Protein AF-A0A832AD45-F1 (afdb_monomer)

Mean predicted aligned error: 17.89 Å

Radius of gyration: 26.89 Å; Cα contacts (8 Å, |Δi|>4): 424; chains: 1; bounding box: 72×61×76 Å

Solvent-accessible surface area (backbone atoms only — not comparable to full-atom values): 18562 Å² total; per-residue (Å²): 132,87,88,82,52,56,34,76,50,81,45,80,50,90,51,71,78,52,42,66,59,51,53,51,51,51,60,78,65,46,64,103,70,38,47,37,41,42,40,26,47,55,77,87,36,72,54,50,51,54,43,51,52,53,49,48,71,75,37,80,79,49,55,77,46,80,42,83,50,94,57,100,59,72,40,36,38,44,42,40,34,97,53,71,56,62,81,88,88,87,80,82,83,62,63,58,60,62,52,57,54,58,61,61,60,70,76,66,82,84,58,75,66,65,52,50,50,52,51,53,46,62,71,34,23,32,91,81,63,66,28,38,14,52,65,42,52,51,55,51,57,76,72,50,94,48,54,35,57,34,41,39,35,47,56,63,47,67,58,48,25,74,73,69,32,60,71,53,43,51,52,48,50,40,52,48,49,54,53,49,60,73,69,53,71,89,38,49,62,30,36,56,57,96,56,33,35,33,38,45,29,77,55,62,56,58,61,70,57,45,50,53,47,52,53,50,51,48,61,70,46,55,86,38,68,47,78,55,90,96,43,78,45,77,45,51,62,38,31,13,20,56,58,46,94,62,73,73,62,48,71,58,43,24,49,52,16,35,53,49,13,63,73,72,70,37,64,51,29,68,27,45,80,88,51,67,54,64,60,54,51,51,46,52,50,52,48,52,51,50,51,53,49,25,62,76,67,65,64,71,71,76,43,72,48,76,42,63,38,92,88,76,73,42,76,76,49,66,49,80,46,119

Structure (mmCIF, N/CA/C/O backbone):
data_AF-A0A832AD45-F1
#
_entry.id   AF-A0A832AD45-F1
#
loop_
_atom_site.group_PDB
_atom_site.id
_atom_site.type_symbol
_atom_site.label_atom_id
_atom_site.label_alt_id
_atom_site.label_comp_id
_atom_site.label_asym_id
_atom_site.label_entity_id
_atom_site.label_seq_id
_atom_site.pdbx_PDB_ins_code
_atom_site.Cartn_x
_atom_site.Cartn_y
_atom_site.Cartn_z
_atom_site.occupancy
_atom_site.B_iso_or_equiv
_atom_site.auth_seq_id
_atom_site.auth_comp_id
_atom_site.auth_asym_id
_atom_site.auth_atom_id
_atom_site.pdbx_PDB_model_num
ATOM 1 N N . MET A 1 1 ? -46.832 0.634 -4.863 1.00 27.23 1 MET A N 1
ATOM 2 C CA . MET A 1 1 ? -47.16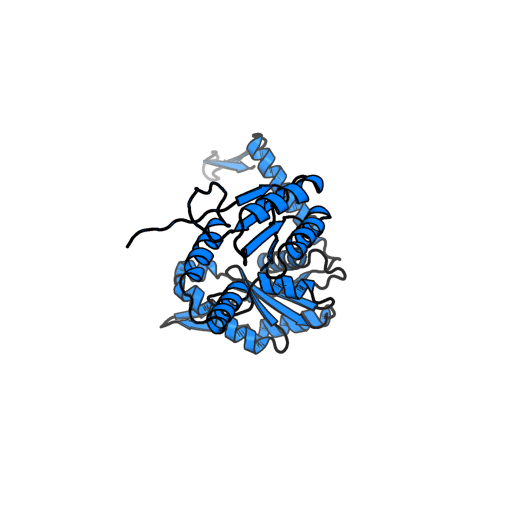9 1.235 -3.558 1.00 27.23 1 MET A CA 1
ATOM 3 C C . MET A 1 1 ? -46.492 2.586 -3.525 1.00 27.23 1 MET A C 1
ATOM 5 O O . MET A 1 1 ? -45.371 2.678 -4.004 1.00 27.23 1 MET A O 1
ATOM 9 N N . GLU A 1 2 ? -47.252 3.608 -3.157 1.00 23.55 2 GLU A N 1
ATOM 10 C CA . GLU A 1 2 ? -46.981 5.030 -3.383 1.00 23.55 2 GLU A CA 1
ATOM 11 C C . GLU A 1 2 ? -45.607 5.474 -2.862 1.00 23.55 2 GLU A C 1
ATOM 13 O O . GLU A 1 2 ? -45.204 5.124 -1.756 1.00 23.55 2 GLU A O 1
ATOM 18 N N . TYR A 1 3 ? -44.886 6.215 -3.707 1.00 28.58 3 TYR A N 1
ATOM 19 C CA . TYR A 1 3 ? -43.591 6.823 -3.414 1.00 28.58 3 TYR A CA 1
ATOM 20 C C . TYR A 1 3 ? -43.798 8.018 -2.464 1.00 28.58 3 TYR A C 1
ATOM 22 O O . TYR A 1 3 ? -44.606 8.891 -2.770 1.00 28.58 3 TYR A O 1
ATOM 30 N N . GLN A 1 4 ? -43.086 8.061 -1.331 1.00 29.11 4 GLN A N 1
ATOM 31 C CA . GLN A 1 4 ? -43.026 9.217 -0.421 1.00 29.11 4 GLN A CA 1
ATOM 32 C C . GLN A 1 4 ? -41.578 9.741 -0.359 1.00 29.11 4 GLN A C 1
ATOM 34 O O . GLN A 1 4 ? -40.656 8.983 -0.055 1.00 29.11 4 GLN A O 1
ATOM 39 N N . ASP A 1 5 ? -41.397 11.017 -0.717 1.00 39.84 5 ASP A N 1
ATOM 40 C CA . ASP A 1 5 ? -40.123 11.740 -0.897 1.00 39.84 5 ASP A CA 1
ATOM 41 C C . ASP A 1 5 ? -39.654 12.467 0.389 1.00 39.84 5 ASP A C 1
ATOM 43 O O . ASP A 1 5 ? -40.472 12.719 1.260 1.00 39.84 5 ASP A O 1
ATOM 47 N N . TYR A 1 6 ? -38.370 12.875 0.496 1.00 39.00 6 TYR A N 1
ATOM 48 C CA . TYR A 1 6 ? -37.713 13.497 1.685 1.00 39.00 6 TYR A CA 1
ATOM 49 C C . TYR A 1 6 ? -37.155 14.926 1.431 1.00 39.00 6 TYR A C 1
ATOM 51 O O . TYR A 1 6 ? -36.764 15.202 0.297 1.00 39.00 6 TYR A O 1
ATOM 59 N N . GLN A 1 7 ? -37.032 15.791 2.463 1.00 39.41 7 GLN A N 1
ATOM 60 C CA . GLN A 1 7 ? -36.425 17.149 2.407 1.00 39.41 7 GLN A CA 1
ATOM 61 C C . GLN A 1 7 ? -34.999 17.231 2.996 1.00 39.41 7 GLN A C 1
ATOM 63 O O . GLN A 1 7 ? -34.709 16.642 4.035 1.00 39.41 7 GLN A O 1
ATOM 68 N N . SER A 1 8 ? -34.111 18.004 2.357 1.00 44.59 8 SER A N 1
ATOM 69 C CA . SER A 1 8 ? -32.728 18.257 2.804 1.00 44.59 8 SER A CA 1
ATOM 70 C C . SER A 1 8 ? -32.378 19.744 2.721 1.00 44.59 8 SER A C 1
ATOM 72 O O . SER A 1 8 ? -32.680 20.373 1.705 1.00 44.59 8 SER A O 1
ATOM 74 N N . TYR A 1 9 ? -31.688 20.277 3.734 1.00 49.59 9 TYR A N 1
ATOM 75 C CA . TYR A 1 9 ? -31.279 21.685 3.792 1.00 49.59 9 TYR A CA 1
ATOM 76 C C . TYR A 1 9 ? -29.755 21.813 3.764 1.00 49.59 9 TYR A C 1
ATOM 78 O O . TYR A 1 9 ? -29.047 21.156 4.533 1.00 49.59 9 TYR A O 1
ATOM 86 N N . TYR A 1 10 ? -29.268 22.658 2.856 1.00 51.19 10 TYR A N 1
ATOM 87 C CA . TYR A 1 10 ? -27.853 22.966 2.694 1.00 51.19 10 TYR A CA 1
ATOM 88 C C . TYR A 1 10 ? -27.572 24.367 3.223 1.00 51.19 10 TYR A C 1
ATOM 90 O O . TYR A 1 10 ? -28.191 25.334 2.773 1.00 51.19 10 TYR A O 1
ATOM 98 N N . TYR A 1 11 ? -26.599 24.472 4.123 1.00 57.97 11 TYR A N 1
ATOM 99 C CA . TYR A 1 11 ? -26.127 25.752 4.631 1.00 57.97 11 TYR A CA 1
ATOM 100 C C . TYR A 1 11 ? -24.625 25.866 4.376 1.00 57.97 11 TYR A C 1
ATOM 102 O O . TYR A 1 11 ? -23.830 25.092 4.912 1.00 57.97 11 TYR A O 1
ATOM 110 N N . ALA A 1 12 ? -24.236 26.839 3.554 1.00 54.31 12 ALA A N 1
ATOM 111 C CA . ALA A 1 12 ? -22.849 27.278 3.470 1.00 54.31 12 ALA A CA 1
ATOM 112 C C . ALA A 1 12 ? -22.615 28.316 4.567 1.00 54.31 12 ALA A C 1
ATOM 114 O O . ALA A 1 12 ? -23.324 29.319 4.629 1.00 54.31 12 ALA A O 1
ATOM 115 N N . LEU A 1 13 ? -21.639 28.066 5.436 1.00 59.53 13 LEU A N 1
ATOM 116 C CA . LEU A 1 13 ? -21.278 28.994 6.502 1.00 59.53 13 LEU A CA 1
ATOM 117 C C . LEU A 1 13 ? -19.982 29.709 6.132 1.00 59.53 13 LEU A C 1
ATOM 119 O O . LEU A 1 13 ? -18.928 29.081 5.996 1.00 59.53 13 LEU A O 1
ATOM 123 N N . GLU A 1 14 ? -20.068 31.030 5.996 1.00 59.28 14 GLU A N 1
ATOM 124 C CA . GLU A 1 14 ? -18.924 31.890 5.685 1.00 59.28 14 GLU A CA 1
ATOM 125 C C . GLU A 1 14 ? -18.351 32.548 6.950 1.00 59.28 14 GLU A C 1
ATOM 127 O O . GLU A 1 14 ? -17.146 32.806 7.019 1.00 59.28 14 GLU A O 1
ATOM 132 N N . SER A 1 15 ? -19.174 32.772 7.985 1.00 61.94 15 SER A N 1
ATOM 133 C CA . SER A 1 15 ? -18.753 33.423 9.227 1.00 61.94 15 SER A CA 1
ATOM 134 C C . SER A 1 15 ? -19.477 32.901 10.477 1.00 61.94 15 SER A C 1
ATOM 136 O O . SER A 1 15 ? -20.569 32.342 10.421 1.00 61.94 15 SER A O 1
ATOM 138 N N . SER A 1 16 ? -18.884 33.117 11.660 1.00 63.47 16 SER A N 1
ATOM 139 C CA . SER A 1 16 ? -19.482 32.687 12.937 1.00 63.47 16 SER A CA 1
ATOM 140 C C . SER A 1 16 ? -20.783 33.418 13.290 1.00 63.47 16 SER A C 1
ATOM 142 O O . SER A 1 16 ? -21.475 32.993 14.208 1.00 63.47 16 SER A O 1
ATOM 144 N N . GLN A 1 17 ? -21.104 34.514 12.596 1.00 67.06 17 GLN A N 1
ATOM 145 C CA . GLN A 1 17 ? -22.343 35.274 12.796 1.00 67.06 17 GLN A CA 1
ATOM 146 C C . GLN A 1 17 ? -23.555 34.563 12.176 1.00 67.06 17 GLN A C 1
ATOM 148 O O . GLN A 1 17 ? -24.683 34.807 12.593 1.00 67.06 17 GLN A O 1
ATOM 153 N N . ASP A 1 18 ? -23.315 33.638 11.244 1.00 64.19 18 ASP A N 1
ATOM 154 C CA . ASP A 1 18 ? -24.356 32.902 10.523 1.00 64.19 18 ASP A CA 1
ATOM 155 C C . ASP A 1 18 ? -24.871 31.687 11.322 1.00 64.19 18 ASP A C 1
ATOM 157 O O . ASP A 1 18 ? -25.931 31.138 11.028 1.00 64.19 18 ASP A O 1
ATOM 161 N N . ILE A 1 19 ? -24.144 31.281 12.373 1.00 68.00 19 ILE A N 1
ATOM 162 C CA . ILE A 1 19 ? -24.436 30.082 13.176 1.00 68.00 19 ILE A CA 1
ATOM 163 C C . ILE A 1 19 ? -25.802 30.182 13.857 1.00 68.00 19 ILE A C 1
ATOM 165 O O . ILE A 1 19 ? -26.604 29.258 13.748 1.00 68.00 19 ILE A O 1
ATOM 169 N N . ASP A 1 20 ? -26.079 31.287 14.553 1.00 69.69 20 ASP A N 1
ATOM 170 C CA . ASP A 1 20 ? -27.318 31.429 15.328 1.00 69.69 20 ASP A CA 1
ATOM 171 C C . ASP A 1 20 ? -28.555 31.434 14.418 1.00 69.69 20 ASP A C 1
ATOM 173 O O . ASP A 1 20 ? -29.589 30.863 14.770 1.00 69.69 20 ASP A O 1
ATOM 177 N N . ALA A 1 21 ? -28.432 32.023 13.223 1.00 68.31 21 ALA A N 1
ATOM 178 C CA . ALA A 1 21 ? -29.488 32.025 12.216 1.00 68.31 21 ALA A CA 1
ATOM 179 C C . ALA A 1 21 ? -29.753 30.609 11.684 1.00 68.31 21 ALA A C 1
ATOM 181 O O . ALA A 1 21 ? -30.900 30.163 11.679 1.00 68.31 21 ALA A O 1
ATOM 182 N N . VAL A 1 22 ? -28.695 29.874 11.326 1.00 67.38 22 VAL A N 1
ATOM 183 C CA . VAL A 1 22 ? -28.797 28.495 10.828 1.00 67.38 22 VAL A CA 1
ATOM 184 C C . VAL A 1 22 ? -29.360 27.555 11.897 1.00 67.38 22 VAL A C 1
ATOM 186 O O . VAL A 1 22 ? -30.259 26.768 11.615 1.00 67.38 22 VAL A O 1
ATOM 189 N N . VAL A 1 23 ? -28.918 27.659 13.153 1.00 67.56 23 VAL A N 1
ATOM 190 C CA . VAL A 1 23 ? -29.444 26.829 14.254 1.00 67.56 23 VAL A CA 1
ATOM 191 C C . VAL A 1 23 ? -30.916 27.140 14.540 1.00 67.56 23 VAL A C 1
ATOM 193 O O . VAL A 1 23 ? -31.699 26.214 14.776 1.00 67.56 23 VAL A O 1
ATOM 196 N N . ALA A 1 24 ? -31.326 28.411 14.489 1.00 67.38 24 ALA A N 1
ATOM 197 C CA . ALA A 1 24 ? -32.729 28.795 14.639 1.00 67.38 24 ALA A CA 1
ATOM 198 C C . ALA A 1 24 ? -33.600 28.240 13.501 1.00 67.38 24 ALA A C 1
ATOM 200 O O . ALA A 1 24 ? -34.701 27.745 13.755 1.00 67.38 24 ALA A O 1
ATOM 201 N N . GLU A 1 25 ? -33.087 28.249 12.270 1.00 65.25 25 GLU A N 1
ATOM 202 C CA . GLU A 1 25 ? -33.774 27.698 11.103 1.00 65.25 25 GLU A CA 1
ATOM 203 C C . GLU A 1 25 ? -33.950 26.174 11.236 1.00 65.25 25 GLU A C 1
ATOM 205 O O . GLU A 1 25 ? -35.071 25.668 11.167 1.00 65.25 25 GLU A O 1
ATOM 210 N N . ILE A 1 26 ? -32.883 25.454 11.602 1.00 64.81 26 ILE A N 1
ATOM 211 C CA . ILE A 1 26 ? -32.910 24.008 11.899 1.00 64.81 26 ILE A CA 1
ATOM 212 C C . ILE A 1 26 ? -33.910 23.684 13.017 1.00 64.81 26 ILE A C 1
ATOM 214 O O . ILE A 1 26 ? -34.653 22.709 12.929 1.00 64.81 26 ILE A O 1
ATOM 218 N N . THR A 1 27 ? -33.972 24.521 14.054 1.00 64.56 27 THR A N 1
ATOM 219 C CA . THR A 1 27 ? -34.907 24.357 15.180 1.00 64.56 27 THR A CA 1
ATOM 220 C C . THR A 1 27 ? -36.360 24.515 14.757 1.00 64.56 27 THR A C 1
ATOM 222 O O . THR A 1 27 ? -37.224 23.816 15.279 1.00 64.56 27 THR A O 1
ATOM 225 N N . SER A 1 28 ? -36.647 25.392 13.794 1.00 61.97 28 SER A N 1
ATOM 226 C CA . SER A 1 28 ? -38.006 25.553 13.266 1.00 61.97 28 SER A CA 1
ATOM 227 C C . SER A 1 28 ? -38.433 24.422 12.320 1.00 61.97 28 SER A C 1
ATOM 229 O O . SER A 1 28 ? -39.628 24.231 12.104 1.00 61.97 28 SER A O 1
ATOM 231 N N . LEU A 1 29 ? -37.468 23.657 11.798 1.00 55.59 29 LEU A N 1
ATOM 232 C CA . LEU A 1 29 ? -37.664 22.567 10.838 1.00 55.59 29 LEU A CA 1
ATOM 233 C C . LEU A 1 29 ? -37.663 21.158 11.473 1.00 55.59 29 LEU A C 1
ATOM 235 O O . LEU A 1 29 ? -38.015 20.190 10.795 1.00 55.59 29 LEU A O 1
ATOM 239 N N . ALA A 1 30 ? -37.245 21.001 12.736 1.00 50.59 30 ALA A N 1
ATOM 240 C CA . ALA A 1 30 ? -36.917 19.696 13.323 1.00 50.59 30 ALA A CA 1
ATOM 241 C C . ALA A 1 30 ? -38.008 19.077 14.226 1.00 50.59 30 ALA A C 1
ATOM 243 O O . ALA A 1 30 ? -38.568 19.714 15.116 1.00 50.59 30 ALA A O 1
ATOM 244 N N . ASN A 1 31 ? -38.225 17.771 14.035 1.00 51.28 31 ASN A N 1
ATOM 245 C CA . ASN A 1 31 ? -38.896 16.847 14.963 1.00 51.28 31 ASN A CA 1
ATOM 246 C C . ASN A 1 31 ? -37.975 16.519 16.173 1.00 51.28 31 ASN A C 1
ATOM 248 O O . ASN A 1 31 ? -36.794 16.855 16.121 1.00 51.28 31 ASN A O 1
ATOM 252 N N . PRO A 1 32 ? -38.420 15.819 17.243 1.00 49.38 32 PRO A N 1
ATOM 253 C CA . PRO A 1 32 ? -37.669 15.705 18.506 1.00 49.38 32 PRO A CA 1
ATOM 254 C C . PRO A 1 32 ? -36.314 14.965 18.432 1.00 49.38 32 PRO A C 1
ATOM 256 O O . PRO A 1 32 ? -35.581 14.961 19.421 1.00 49.38 32 PRO A O 1
ATOM 259 N N . HIS A 1 33 ? -35.961 14.368 17.285 1.00 49.84 33 HIS A N 1
ATOM 260 C CA . HIS A 1 33 ? -34.712 13.626 17.067 1.00 49.84 33 HIS A CA 1
ATOM 261 C C . HIS A 1 33 ? -34.140 13.853 15.646 1.00 49.84 33 HIS A C 1
ATOM 263 O O . HIS A 1 33 ? -34.269 12.974 14.792 1.00 49.84 33 HIS A O 1
ATOM 269 N N . PRO A 1 34 ? -33.534 15.018 15.345 1.00 53.97 34 PRO A N 1
ATOM 270 C CA . PRO A 1 34 ? -32.916 15.265 14.042 1.00 53.97 34 PRO A CA 1
ATOM 271 C C . PRO A 1 34 ? -31.571 14.529 13.893 1.00 53.97 34 P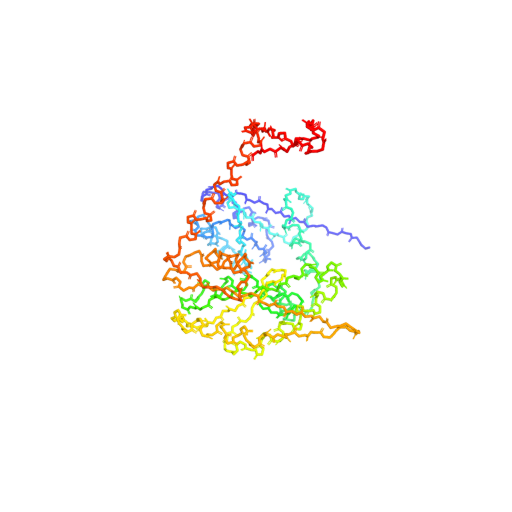RO A C 1
ATOM 273 O O . PRO A 1 34 ? -30.811 14.384 14.855 1.00 53.97 34 PRO A O 1
ATOM 276 N N . LEU A 1 35 ? -31.267 14.099 12.664 1.00 51.44 35 LEU A N 1
ATOM 277 C CA . LEU A 1 35 ? -29.975 13.523 12.284 1.00 51.44 35 LEU A CA 1
ATOM 278 C C . LEU A 1 35 ? -29.208 14.567 11.465 1.00 51.44 35 LEU A C 1
ATOM 280 O O . LEU A 1 35 ? -29.669 14.987 10.408 1.00 51.44 35 LEU A O 1
ATOM 284 N N . ILE A 1 36 ? -28.049 15.018 11.943 1.00 56.53 36 ILE A N 1
ATOM 285 C CA . ILE A 1 36 ? -27.342 16.155 11.333 1.00 56.53 36 ILE A CA 1
ATOM 286 C C . ILE A 1 36 ? -25.931 15.731 10.923 1.00 56.53 36 ILE A C 1
ATOM 288 O O . ILE A 1 36 ? -25.147 15.259 11.748 1.00 56.53 36 ILE A O 1
ATOM 292 N N . PHE A 1 37 ? -25.595 15.915 9.642 1.00 52.09 37 PHE A N 1
ATOM 293 C CA . PHE A 1 37 ? -24.266 15.626 9.108 1.00 52.09 37 PHE A CA 1
ATOM 294 C C . PHE A 1 37 ? -23.479 16.923 8.917 1.00 52.09 37 PHE A C 1
ATOM 296 O O . PHE A 1 37 ? -23.870 17.848 8.207 1.00 52.09 37 PHE A O 1
ATOM 303 N N . LEU A 1 38 ? -22.322 16.980 9.561 1.00 55.25 38 LEU A N 1
ATOM 304 C CA . LEU A 1 38 ? -21.427 18.123 9.535 1.00 55.25 38 LEU A CA 1
ATOM 305 C C . LEU A 1 38 ? -20.238 17.812 8.620 1.00 55.25 38 LEU A C 1
ATOM 307 O O . LEU A 1 38 ? -19.326 17.079 9.000 1.00 55.25 38 LEU A O 1
ATOM 311 N N . ALA A 1 39 ? -20.243 18.360 7.404 1.00 50.56 39 ALA A N 1
ATOM 312 C CA . ALA A 1 39 ? -19.207 18.118 6.404 1.00 50.56 39 ALA A CA 1
ATOM 313 C C . ALA A 1 39 ? -18.298 19.346 6.253 1.00 50.56 39 ALA A C 1
ATOM 315 O O . ALA A 1 39 ? -18.507 20.217 5.416 1.00 50.56 39 ALA A O 1
ATOM 316 N N . SER A 1 40 ? -17.246 19.428 7.068 1.00 51.75 40 SER A N 1
ATOM 317 C CA . SER A 1 40 ? -16.308 20.552 6.991 1.00 51.75 40 SER A CA 1
ATOM 318 C C . SER A 1 40 ? -14.969 20.131 6.406 1.00 51.75 40 SER A C 1
ATOM 320 O O . SER A 1 40 ? -14.364 19.146 6.831 1.00 51.75 40 SER A O 1
ATOM 322 N N . TYR A 1 41 ? -14.459 20.942 5.478 1.00 51.03 41 TYR A N 1
ATOM 323 C CA . TYR A 1 41 ? -13.095 20.831 4.962 1.00 51.03 41 TYR A CA 1
ATOM 324 C C . TYR A 1 41 ? -12.032 21.070 6.051 1.00 51.03 41 TYR A C 1
ATOM 326 O O . TYR A 1 41 ? -10.941 20.509 5.996 1.00 51.03 41 TYR A O 1
ATOM 334 N N . ARG A 1 42 ? -12.334 21.882 7.079 1.00 51.41 42 ARG A N 1
ATOM 335 C CA . ARG A 1 42 ? -11.409 22.167 8.189 1.00 51.41 42 ARG A CA 1
ATOM 336 C C . ARG A 1 42 ? -12.087 21.968 9.542 1.00 51.41 42 ARG A C 1
ATOM 338 O O . ARG A 1 42 ? -12.637 22.906 10.125 1.00 51.41 42 ARG A O 1
ATOM 345 N N . GLN A 1 43 ? -11.941 20.754 10.072 1.00 48.50 43 GLN A N 1
ATOM 346 C CA . GLN A 1 43 ? -12.487 20.324 11.368 1.00 48.50 43 GLN A CA 1
ATOM 347 C C . GLN A 1 43 ? -11.999 21.168 12.566 1.00 48.50 43 GLN A C 1
ATOM 349 O O . GLN A 1 43 ? -12.699 21.269 13.566 1.00 48.50 43 GLN A O 1
ATOM 354 N N . ASN A 1 44 ? -10.842 21.835 12.455 1.00 49.50 44 ASN A N 1
ATOM 355 C CA . ASN A 1 44 ? -10.261 22.680 13.513 1.00 49.50 44 ASN A CA 1
ATOM 356 C C . ASN A 1 44 ? -10.546 24.185 13.352 1.00 49.50 44 ASN A C 1
ATOM 358 O O . ASN A 1 44 ? -9.821 25.024 13.887 1.00 49.50 44 ASN A O 1
ATOM 362 N N . THR A 1 45 ? -11.576 24.571 12.598 1.00 60.00 45 THR A N 1
ATOM 363 C CA . THR A 1 45 ? -11.968 25.986 12.525 1.00 60.00 45 THR A CA 1
ATOM 364 C C . THR A 1 45 ? -12.837 26.386 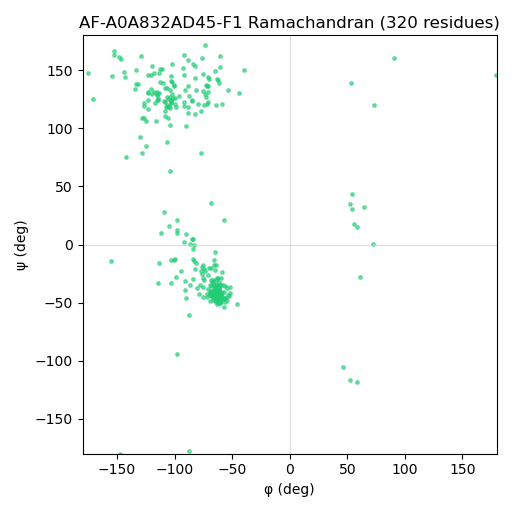13.712 1.00 60.00 45 THR A C 1
ATOM 366 O O . THR A 1 45 ? -13.707 25.636 14.152 1.00 60.00 45 THR A O 1
ATOM 369 N N . VAL A 1 46 ? -12.643 27.620 14.195 1.00 59.31 46 VAL A N 1
ATOM 370 C CA . VAL A 1 46 ? -13.501 28.250 15.218 1.00 59.31 46 VAL A CA 1
ATOM 371 C C . VAL A 1 46 ? -14.976 28.172 14.809 1.00 59.31 46 VAL A C 1
ATOM 373 O O . VAL A 1 46 ? -15.844 27.927 15.639 1.00 59.31 46 VAL A O 1
ATOM 376 N N . LEU A 1 47 ? -15.240 28.305 13.507 1.00 63.03 47 LEU A N 1
ATOM 377 C CA . LEU A 1 47 ? -16.563 28.191 12.908 1.00 63.03 47 LEU A CA 1
ATOM 378 C C . LEU A 1 47 ? -17.193 26.805 13.127 1.00 63.03 47 LEU A C 1
ATOM 380 O O . LEU A 1 47 ? -18.316 26.714 13.615 1.00 63.03 47 LEU A O 1
ATOM 384 N N . PHE A 1 48 ? -16.456 25.731 12.823 1.00 66.88 48 PHE A N 1
ATOM 385 C CA . PHE A 1 48 ? -16.916 24.355 13.012 1.00 66.88 48 PHE A CA 1
ATOM 386 C C . PHE A 1 48 ? -17.198 24.039 14.485 1.00 66.88 48 PHE A C 1
ATOM 388 O O . PHE A 1 48 ? -18.237 23.466 14.815 1.00 66.88 48 PHE A O 1
ATOM 395 N N . HIS A 1 49 ? -16.291 24.446 15.376 1.00 65.50 49 HIS A N 1
ATOM 396 C CA . HIS A 1 49 ? -16.429 24.185 16.806 1.00 65.50 49 HIS A CA 1
ATOM 397 C C . HIS A 1 49 ? -17.630 24.923 17.411 1.00 65.50 49 HIS A C 1
ATOM 399 O O . HIS A 1 49 ? -18.438 24.312 18.109 1.00 65.50 49 HIS A O 1
ATOM 405 N N . ASN A 1 50 ? -17.801 26.207 17.082 1.00 69.25 50 ASN A N 1
ATOM 406 C CA . ASN A 1 50 ? -18.932 27.005 17.559 1.00 69.25 50 ASN A CA 1
ATOM 407 C C . ASN A 1 50 ? -20.275 26.446 17.068 1.00 69.25 50 ASN A C 1
ATOM 409 O O . ASN A 1 50 ? -21.237 26.388 17.831 1.00 69.25 50 ASN A O 1
ATOM 413 N N . LEU A 1 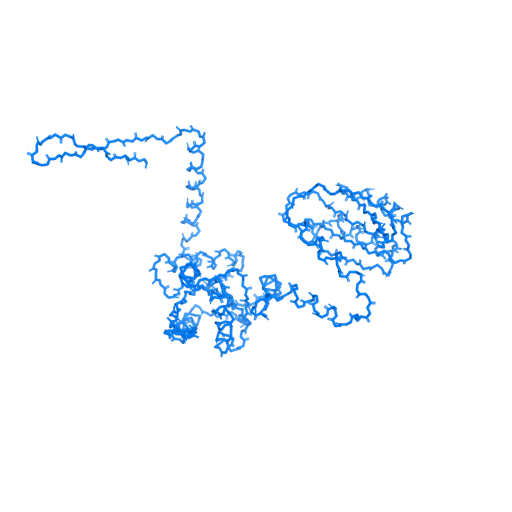51 ? -20.331 25.990 15.815 1.00 70.25 51 LEU A N 1
ATOM 414 C CA . LEU A 1 51 ? -21.527 25.397 15.221 1.00 70.25 51 LEU A CA 1
ATOM 415 C C . LEU A 1 51 ? -21.885 24.055 15.866 1.00 70.25 51 LEU A C 1
ATOM 417 O O . LEU A 1 51 ? -23.039 23.836 16.230 1.00 70.25 51 LEU A O 1
ATOM 421 N N . LYS A 1 52 ? -20.893 23.179 16.065 1.00 71.06 52 LYS A N 1
ATOM 422 C CA . LYS A 1 52 ? -21.063 21.915 16.792 1.00 71.06 52 LYS A CA 1
ATOM 423 C C . LYS A 1 52 ? -21.619 22.160 18.197 1.00 71.06 52 LYS A C 1
ATOM 425 O O . LYS A 1 52 ? -22.624 21.556 18.562 1.00 71.06 52 LYS A O 1
ATOM 430 N N . MET A 1 53 ? -21.015 23.084 18.948 1.00 72.56 53 MET A N 1
ATOM 431 C CA . MET A 1 53 ? -21.465 23.426 20.301 1.00 72.56 53 MET A CA 1
ATOM 432 C C . MET A 1 53 ? -22.896 23.977 20.324 1.00 72.56 53 MET A C 1
ATOM 434 O O . MET A 1 53 ? -23.675 23.634 21.214 1.00 72.56 53 MET A O 1
ATOM 438 N N . ALA A 1 54 ? -23.257 24.831 19.361 1.00 73.69 54 ALA A N 1
ATOM 439 C CA . ALA A 1 54 ? -24.600 25.398 19.271 1.00 73.69 54 ALA A CA 1
ATOM 440 C C . ALA A 1 54 ? -25.660 24.319 18.977 1.00 73.69 54 ALA A C 1
ATOM 442 O O . ALA A 1 54 ? -26.719 24.311 19.609 1.00 73.69 54 ALA A O 1
ATOM 443 N N . LEU A 1 55 ? -25.351 23.367 18.090 1.00 71.06 55 LEU A N 1
ATOM 444 C CA . LEU A 1 55 ? -26.233 22.243 17.761 1.00 71.06 55 LEU A CA 1
ATOM 445 C C . LEU A 1 55 ? -26.373 21.247 18.922 1.00 71.06 55 LEU A C 1
ATOM 447 O O . LEU A 1 55 ? -27.489 20.846 19.238 1.00 71.06 55 LEU A O 1
ATOM 451 N N . GLU A 1 56 ? -25.281 20.896 19.605 1.00 69.00 56 GLU A N 1
ATOM 452 C CA . GLU A 1 56 ? -25.310 20.010 20.783 1.00 69.00 56 GLU A CA 1
ATOM 453 C C . GLU A 1 56 ? -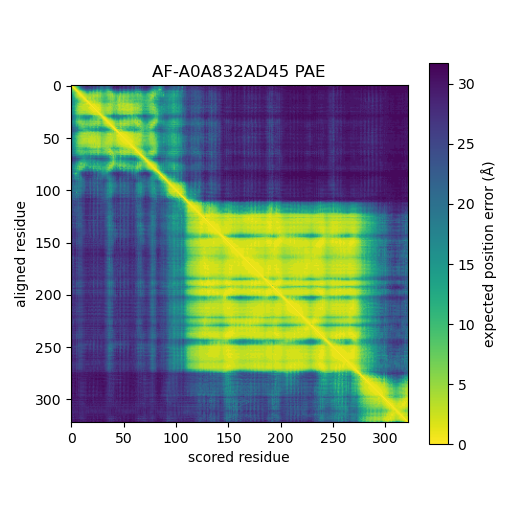26.114 20.614 21.944 1.00 69.00 56 GLU A C 1
ATOM 455 O O . GLU A 1 56 ? -26.822 19.901 22.656 1.00 69.00 56 GLU A O 1
ATOM 460 N N . LYS A 1 57 ? -26.053 21.942 22.117 1.00 74.75 57 LYS A N 1
ATOM 461 C CA . LYS A 1 57 ? -26.829 22.656 23.139 1.00 74.75 57 LYS A CA 1
ATOM 462 C C . LYS A 1 57 ? -28.330 22.632 22.848 1.00 74.75 57 LYS A C 1
ATOM 464 O O . LYS A 1 57 ? -29.124 22.510 23.779 1.00 74.75 57 LYS A O 1
ATOM 469 N N . GLN A 1 58 ? -28.708 22.782 21.582 1.00 69.00 58 GLN A N 1
ATOM 470 C CA . GLN A 1 58 ? -30.108 22.868 21.168 1.00 69.00 58 GLN A CA 1
ATOM 471 C C . GLN A 1 58 ? -30.750 21.483 20.978 1.00 69.00 58 GLN A C 1
ATOM 473 O O . GLN A 1 58 ? -31.941 21.317 21.238 1.00 69.00 58 GLN A O 1
ATOM 478 N N . PHE A 1 59 ? -29.958 20.476 20.594 1.00 68.38 59 PHE A N 1
ATOM 479 C CA . PHE A 1 59 ? -30.397 19.103 20.344 1.00 68.38 59 PHE A CA 1
ATOM 480 C C . PHE A 1 59 ? -29.537 18.093 21.128 1.00 68.38 59 PHE A C 1
ATOM 482 O O . PHE A 1 59 ? -28.670 17.429 20.560 1.00 68.38 59 PHE A O 1
ATOM 489 N N . PRO A 1 60 ? -29.787 17.908 22.435 1.00 58.94 60 PRO A N 1
ATOM 490 C CA . PRO A 1 60 ? -28.952 17.060 23.294 1.00 58.94 60 PRO A CA 1
ATOM 491 C C . PRO A 1 60 ? -28.974 15.559 22.941 1.00 58.94 60 PRO A C 1
ATOM 493 O O . PRO A 1 60 ? -28.082 14.827 23.354 1.00 58.94 60 PRO A O 1
ATOM 496 N N . ASN A 1 61 ? -29.966 15.097 22.168 1.00 51.84 61 ASN A N 1
ATOM 497 C CA . ASN A 1 61 ? -30.080 13.710 21.684 1.00 51.84 61 ASN A CA 1
ATOM 498 C C . ASN A 1 61 ? -29.716 13.559 20.190 1.00 51.84 61 ASN A C 1
ATOM 500 O O . ASN A 1 61 ? -30.101 12.574 19.559 1.00 51.84 61 ASN A O 1
ATOM 504 N N . MET A 1 62 ? -29.046 14.552 19.600 1.00 61.19 62 MET A N 1
ATOM 505 C CA . MET A 1 62 ? -28.653 14.556 18.189 1.00 61.19 62 MET A CA 1
ATOM 506 C C . MET A 1 62 ? -27.504 13.580 17.922 1.00 61.19 62 MET A C 1
ATOM 508 O O . MET A 1 62 ? -26.513 13.547 18.651 1.00 61.19 62 MET A O 1
ATOM 512 N N . GLN A 1 63 ? -27.597 12.841 16.816 1.00 48.66 63 GLN A N 1
ATOM 513 C CA . GLN A 1 63 ? -26.454 12.127 16.250 1.00 48.66 63 GLN A CA 1
ATOM 514 C C . GLN A 1 63 ? -25.718 13.051 15.281 1.00 48.66 63 GLN A C 1
ATOM 516 O O . GLN A 1 63 ? -26.266 13.443 14.248 1.00 48.66 63 GLN A O 1
ATOM 521 N N . LEU A 1 64 ? -24.488 13.418 15.649 1.00 54.91 64 LEU A N 1
ATOM 522 C CA . LEU A 1 64 ? -23.626 14.288 14.863 1.00 54.91 64 LEU A CA 1
ATOM 523 C C . LEU A 1 64 ? -22.503 13.485 14.214 1.00 54.91 64 LEU A C 1
ATOM 525 O O . LEU A 1 64 ? -21.669 12.901 14.906 1.00 54.91 64 LEU A O 1
ATOM 529 N N . HIS A 1 65 ? -22.449 13.512 12.887 1.00 51.56 65 HIS A N 1
ATOM 530 C CA . HIS A 1 65 ? -21.404 12.840 12.118 1.00 51.56 65 HIS A CA 1
ATOM 531 C C . HIS A 1 65 ? -20.528 13.859 11.397 1.00 51.56 65 HIS A C 1
ATOM 533 O O . HIS A 1 65 ? -21.042 14.755 10.731 1.00 51.56 65 HIS A O 1
ATOM 539 N N . ILE A 1 66 ? -19.209 13.715 11.538 1.00 53.06 66 ILE A N 1
ATOM 540 C CA . ILE A 1 66 ? -18.218 14.637 10.978 1.00 53.06 66 ILE A CA 1
ATOM 541 C C . ILE A 1 66 ? -17.591 13.997 9.741 1.00 53.06 66 ILE A C 1
ATOM 543 O O . ILE A 1 66 ? -17.003 12.923 9.839 1.00 53.06 66 ILE A O 1
ATOM 547 N N . LEU A 1 67 ? -17.687 14.665 8.593 1.00 49.69 67 LEU A N 1
ATOM 548 C CA . LEU A 1 67 ? -17.065 14.229 7.341 1.00 49.69 67 LEU A CA 1
ATOM 549 C C . LEU A 1 67 ? -15.894 15.164 7.008 1.00 49.69 67 LEU A C 1
ATOM 551 O O . LEU A 1 67 ? -16.084 16.378 6.918 1.00 49.69 67 LEU A O 1
ATOM 555 N N . SER A 1 68 ? -14.682 14.623 6.842 1.00 42.56 68 SER A N 1
ATOM 556 C CA . SER A 1 68 ? -13.535 15.369 6.308 1.00 42.56 68 SER A CA 1
ATOM 557 C C . SER A 1 68 ? -13.607 15.400 4.781 1.00 42.56 68 SER A C 1
ATOM 559 O O . SER A 1 68 ? -13.461 14.378 4.116 1.00 42.56 68 SER A O 1
ATOM 561 N N . SER A 1 69 ? -13.843 16.583 4.214 1.00 43.41 69 SER A N 1
ATOM 562 C CA . SER A 1 69 ? -13.720 16.812 2.767 1.00 43.41 69 SER A CA 1
ATOM 563 C C . SER A 1 69 ? -12.280 17.210 2.414 1.00 43.41 69 SER A C 1
ATOM 565 O O . SER A 1 69 ? -11.543 17.667 3.283 1.00 43.41 69 SER A O 1
ATOM 567 N N . SER A 1 70 ? -11.868 17.044 1.153 1.00 37.22 70 SER A N 1
ATOM 568 C CA . SER A 1 70 ? -10.503 17.303 0.655 1.00 37.22 70 SER A CA 1
ATOM 569 C C . SER A 1 70 ? -10.384 18.502 -0.304 1.00 37.22 70 SER A C 1
ATOM 571 O O . SER A 1 70 ? -9.323 18.703 -0.894 1.00 37.22 70 SER A O 1
ATOM 573 N N . LYS A 1 71 ? -11.429 19.329 -0.467 1.00 43.81 71 LYS A N 1
ATOM 574 C CA . LYS A 1 71 ? -11.427 20.470 -1.408 1.00 43.81 71 LYS A CA 1
ATOM 575 C C . LYS A 1 71 ? -11.597 21.834 -0.732 1.00 43.81 71 LYS A C 1
ATOM 577 O O . LYS A 1 71 ? -12.337 21.945 0.234 1.00 43.81 71 LYS A O 1
ATOM 582 N N . GLU A 1 72 ? -10.975 22.863 -1.323 1.00 42.66 72 GLU A N 1
ATOM 583 C CA . GLU A 1 72 ? -10.904 24.294 -0.933 1.00 42.66 72 GLU A CA 1
ATOM 584 C C . GLU A 1 72 ? -12.250 25.056 -0.770 1.00 42.66 72 GLU A C 1
ATOM 586 O O . GLU A 1 72 ? -12.273 26.285 -0.813 1.00 42.66 72 GLU A O 1
ATOM 591 N N . ASN A 1 73 ? -13.375 24.371 -0.568 1.00 45.56 73 ASN A N 1
ATOM 592 C CA . ASN A 1 73 ? -14.689 24.991 -0.389 1.00 45.56 73 ASN A CA 1
ATOM 593 C C . ASN A 1 73 ? -14.936 25.438 1.074 1.00 45.56 73 ASN A C 1
ATOM 595 O O . ASN A 1 73 ? -14.323 24.890 1.999 1.00 45.56 73 ASN A O 1
ATOM 599 N N . PRO A 1 74 ? -15.827 26.430 1.307 1.00 50.62 74 PRO A N 1
ATOM 600 C CA . PRO A 1 74 ? -16.250 26.844 2.651 1.00 50.62 74 PRO A CA 1
ATOM 601 C C . PRO A 1 74 ? -16.918 25.690 3.420 1.00 50.62 74 PRO A C 1
ATOM 603 O O . PRO A 1 74 ? -17.311 24.690 2.832 1.00 50.62 74 PRO A O 1
ATOM 606 N N . THR A 1 75 ? -17.022 25.802 4.750 1.00 51.16 75 THR A N 1
ATOM 607 C CA . THR A 1 75 ? -17.646 24.763 5.592 1.00 51.16 75 THR A CA 1
ATOM 608 C C . THR A 1 75 ? -19.096 24.526 5.164 1.00 51.16 75 THR A C 1
ATOM 610 O O . THR A 1 75 ? -19.911 25.447 5.229 1.00 51.16 75 THR A O 1
ATOM 613 N N . GLU A 1 76 ? -19.416 23.292 4.769 1.00 50.88 76 GLU A N 1
ATOM 614 C CA . GLU A 1 76 ? -20.751 22.905 4.311 1.00 50.88 76 GLU A CA 1
ATOM 615 C C . GLU A 1 76 ? -21.484 22.134 5.425 1.00 50.88 76 GLU A C 1
ATOM 617 O O . GLU A 1 76 ? -21.000 21.144 5.978 1.00 50.88 76 GLU A O 1
ATOM 622 N N . LEU A 1 77 ? -22.670 22.598 5.805 1.00 49.62 77 LEU A N 1
ATOM 623 C CA . LEU A 1 77 ? -23.533 21.910 6.763 1.00 49.62 77 LEU A CA 1
ATOM 624 C C . LEU A 1 77 ? -24.678 21.237 6.002 1.00 49.62 77 LEU A C 1
ATOM 626 O O . LEU A 1 77 ? -25.403 21.902 5.258 1.00 49.62 77 LEU A O 1
ATOM 630 N N . ILE A 1 78 ? -24.870 19.933 6.228 1.00 49.31 78 ILE A N 1
ATOM 631 C CA . ILE A 1 78 ? -25.965 19.165 5.629 1.00 49.31 78 ILE A CA 1
ATOM 632 C C . ILE A 1 78 ? -26.884 18.665 6.744 1.00 49.31 78 ILE A C 1
ATOM 634 O O . ILE A 1 78 ? -26.570 17.741 7.498 1.00 49.31 78 ILE A O 1
ATOM 638 N N . VAL A 1 79 ? -28.053 19.287 6.852 1.00 45.88 79 VAL A N 1
ATOM 639 C CA . VAL A 1 79 ? -29.025 18.973 7.902 1.00 45.88 79 VAL A CA 1
ATOM 640 C C . VAL A 1 79 ? -30.128 18.103 7.322 1.00 45.88 79 VAL A C 1
ATOM 642 O O . VAL A 1 79 ? -30.778 18.490 6.347 1.00 45.88 79 VAL A O 1
ATOM 645 N N . PHE A 1 80 ? -30.375 16.953 7.953 1.00 45.75 80 PHE A N 1
ATOM 646 C CA . PHE A 1 80 ? -31.525 16.115 7.637 1.00 45.75 80 PHE A CA 1
ATOM 647 C C . PHE A 1 80 ? -32.595 16.292 8.717 1.00 45.75 80 PHE A C 1
ATOM 649 O O . PHE A 1 80 ? -32.362 16.064 9.906 1.00 45.75 80 PHE A O 1
ATOM 656 N N . SER A 1 81 ? -33.795 16.683 8.294 1.00 42.22 81 SER A N 1
ATOM 657 C CA . SER A 1 81 ? -34.997 16.593 9.121 1.00 42.22 81 SER A CA 1
ATOM 658 C C . SER A 1 81 ? -35.862 15.477 8.555 1.00 42.22 81 SER A C 1
ATOM 660 O O . SER A 1 81 ? -36.204 15.481 7.373 1.00 42.22 81 SER A O 1
ATOM 662 N N . CYS A 1 82 ? -36.188 14.481 9.375 1.00 38.84 82 CYS A N 1
ATOM 663 C CA . CYS A 1 82 ? -37.054 13.388 8.952 1.00 38.84 82 CYS A CA 1
ATOM 664 C C . CYS A 1 82 ? -38.517 13.850 8.943 1.00 38.84 82 CYS A C 1
ATOM 666 O O . CYS A 1 82 ? -39.260 13.525 9.865 1.00 38.84 82 CYS A O 1
ATOM 668 N N . HIS A 1 83 ? -38.907 14.589 7.902 1.00 35.81 83 HIS A N 1
ATOM 669 C CA . HIS A 1 83 ? -40.256 14.615 7.329 1.00 35.81 83 HIS A CA 1
ATOM 670 C C . HIS A 1 83 ? -40.192 15.037 5.843 1.00 35.81 83 HIS A C 1
ATOM 672 O O . HIS A 1 83 ? -39.309 15.795 5.453 1.00 35.81 83 HIS A O 1
ATOM 678 N N . ASN A 1 84 ? -41.082 14.464 5.020 1.00 30.36 84 ASN A N 1
ATOM 679 C CA . ASN A 1 84 ? -41.250 14.660 3.564 1.00 30.36 84 ASN A CA 1
ATOM 680 C C . ASN A 1 84 ? -41.075 16.131 3.094 1.00 30.36 84 ASN A C 1
ATOM 682 O O . ASN A 1 84 ? -41.426 17.023 3.850 1.00 30.36 84 ASN A O 1
ATOM 686 N N . GLU A 1 85 ? -40.630 16.541 1.891 1.00 33.12 85 GLU A N 1
ATOM 687 C CA . GLU A 1 85 ? -40.753 16.013 0.515 1.00 33.12 85 GLU A CA 1
ATOM 688 C C . GLU A 1 85 ? -39.829 16.801 -0.479 1.00 33.12 85 GLU A C 1
ATOM 690 O O . GLU A 1 85 ? -39.956 18.020 -0.586 1.00 33.12 85 GLU A O 1
ATOM 695 N N . SER A 1 86 ? -38.951 16.108 -1.227 1.00 31.45 86 SER A N 1
ATOM 696 C CA . SER A 1 86 ? -38.180 16.445 -2.467 1.00 31.45 86 SER A CA 1
ATOM 697 C C . SER A 1 86 ? -37.275 17.709 -2.588 1.00 31.45 86 SER A C 1
ATOM 699 O O . SER A 1 86 ? -37.691 18.798 -2.225 1.00 31.45 86 SER A O 1
ATOM 701 N N . VAL A 1 87 ? -36.073 17.577 -3.210 1.00 29.91 87 VAL A N 1
ATOM 702 C CA . VAL A 1 87 ? -35.524 18.350 -4.379 1.00 29.91 87 VAL A CA 1
ATOM 703 C C . VAL A 1 87 ? -34.148 17.784 -4.831 1.00 29.91 87 VAL A C 1
ATOM 705 O O . VAL A 1 87 ? -33.370 17.262 -4.040 1.00 29.91 87 VAL A O 1
ATOM 708 N N . ALA A 1 88 ? -33.874 17.866 -6.141 1.00 28.05 88 ALA A N 1
ATOM 709 C CA . ALA A 1 88 ? -32.722 17.342 -6.881 1.00 28.05 88 ALA A CA 1
ATOM 710 C C . ALA A 1 88 ? -31.336 17.917 -6.507 1.00 28.05 88 ALA A C 1
ATOM 712 O O . ALA A 1 88 ? -31.165 19.121 -6.327 1.00 28.05 88 ALA A O 1
ATOM 713 N N . VAL A 1 89 ? -30.327 17.038 -6.528 1.00 33.62 89 VAL A N 1
ATOM 714 C CA . VAL A 1 89 ? -28.900 17.351 -6.349 1.00 33.62 89 VAL A CA 1
ATOM 715 C C . VAL A 1 89 ? -28.248 17.685 -7.699 1.00 33.62 89 VAL A C 1
ATOM 717 O O . VAL A 1 89 ? -28.441 16.980 -8.689 1.00 33.62 89 VAL A O 1
ATOM 720 N N . LYS A 1 90 ? -27.425 18.738 -7.734 1.00 28.09 90 LYS A N 1
ATOM 721 C CA . LYS A 1 90 ? -26.364 18.932 -8.735 1.00 28.09 90 LYS A CA 1
ATOM 722 C C . LYS A 1 90 ? -25.040 19.131 -7.991 1.00 28.09 90 LYS A C 1
ATOM 724 O O . LYS A 1 90 ? -24.827 20.195 -7.422 1.00 28.09 90 LYS A O 1
ATOM 729 N N . GLY A 1 91 ? -24.165 18.124 -8.008 1.00 31.52 91 GLY A N 1
ATOM 730 C CA . GLY A 1 91 ? -22.825 18.168 -7.404 1.00 31.52 91 GLY A CA 1
ATOM 731 C C . GLY A 1 91 ? -22.063 16.844 -7.583 1.00 31.52 91 GLY A C 1
ATOM 732 O O . GLY A 1 91 ? -22.678 15.792 -7.643 1.00 31.52 91 GLY A O 1
ATOM 733 N N . HIS A 1 92 ? -20.737 16.904 -7.739 1.00 34.69 92 HIS A N 1
ATOM 734 C CA . HIS A 1 92 ? -19.891 15.890 -8.392 1.00 34.69 92 HIS A CA 1
ATOM 735 C C . HIS A 1 92 ? -19.645 14.544 -7.646 1.00 34.69 92 HIS A C 1
ATOM 737 O O . HIS A 1 92 ? -18.955 14.505 -6.631 1.00 34.69 92 HIS A O 1
ATOM 743 N N . SER A 1 93 ? -20.046 13.442 -8.300 1.00 42.09 93 SER A N 1
ATOM 744 C CA . SER A 1 93 ? -19.387 12.127 -8.517 1.00 42.09 93 SER A CA 1
ATOM 745 C C . SER A 1 93 ? -18.978 11.187 -7.365 1.00 42.09 93 SER A C 1
ATOM 747 O O . SER A 1 93 ? -18.941 9.989 -7.626 1.00 42.09 93 SER A O 1
ATOM 749 N N . GLU A 1 94 ? -18.661 11.622 -6.143 1.00 39.16 94 GLU A N 1
ATOM 750 C CA . GLU A 1 94 ? -18.258 10.683 -5.056 1.00 39.16 94 GLU A CA 1
ATOM 751 C C . GLU A 1 94 ? -19.261 10.658 -3.899 1.00 39.16 94 GLU A C 1
ATOM 753 O O . GLU A 1 94 ? -19.568 9.606 -3.337 1.00 39.16 94 GLU A O 1
ATOM 758 N N . THR A 1 95 ? -19.888 11.796 -3.619 1.00 40.06 95 THR A N 1
ATOM 759 C CA . THR A 1 95 ? -20.991 11.917 -2.661 1.00 40.06 95 THR A CA 1
ATOM 760 C C . THR A 1 95 ? -22.285 11.251 -3.148 1.00 40.06 95 THR A C 1
ATOM 762 O O . THR A 1 95 ? -23.117 10.893 -2.322 1.00 40.06 95 THR A O 1
ATOM 765 N N . GLU A 1 96 ? -22.449 11.020 -4.459 1.00 38.34 96 GLU A N 1
ATOM 766 C CA . GLU A 1 96 ? -23.627 10.356 -5.055 1.00 38.34 96 GLU A CA 1
ATOM 767 C C . GLU A 1 96 ? -23.725 8.857 -4.714 1.00 38.34 96 GLU A C 1
ATOM 769 O O . GLU A 1 96 ? -24.829 8.344 -4.516 1.00 38.34 96 GLU A O 1
ATOM 774 N N . VAL A 1 97 ? -22.589 8.156 -4.602 1.00 39.25 97 VAL A N 1
ATOM 775 C CA . VAL A 1 97 ? -22.549 6.727 -4.227 1.00 39.25 97 VAL A CA 1
ATOM 776 C C . VAL A 1 97 ? -22.807 6.572 -2.726 1.00 39.25 97 VAL A C 1
ATOM 778 O O . VAL A 1 97 ? -23.675 5.797 -2.324 1.00 39.25 97 VAL A O 1
ATOM 781 N N . LEU A 1 98 ? -22.155 7.418 -1.917 1.00 44.16 98 LEU A N 1
ATOM 782 C CA . LEU A 1 98 ? -22.372 7.536 -0.469 1.00 44.16 98 LEU A CA 1
ATOM 783 C C . LEU A 1 98 ? -23.848 7.842 -0.125 1.00 44.16 98 LEU A C 1
ATOM 785 O O . LEU A 1 98 ? -24.393 7.328 0.852 1.00 44.16 98 LEU A O 1
ATOM 789 N N . PHE A 1 99 ? -24.513 8.644 -0.965 1.00 42.50 99 PHE A N 1
ATOM 790 C CA . PHE A 1 99 ? -25.923 9.029 -0.855 1.00 42.50 99 PHE A CA 1
ATOM 791 C C . PHE A 1 99 ? -26.902 7.882 -1.167 1.00 42.50 99 PHE A C 1
ATOM 793 O O . PHE A 1 99 ? -27.927 7.743 -0.495 1.00 42.50 99 PHE A O 1
ATOM 800 N N . HIS A 1 100 ? -26.605 7.034 -2.156 1.00 41.25 100 HIS A N 1
ATOM 801 C CA . HIS A 1 100 ? -27.481 5.920 -2.537 1.00 41.25 100 HIS A CA 1
ATOM 802 C C . HIS A 1 100 ? -27.450 4.749 -1.538 1.00 41.25 100 HIS A C 1
ATOM 804 O O . HIS A 1 100 ? -28.470 4.081 -1.354 1.00 41.25 100 HIS A O 1
ATOM 810 N N . GLU A 1 101 ? -26.323 4.527 -0.855 1.00 42.09 101 GLU A N 1
ATOM 811 C CA . GLU A 1 101 ? -26.172 3.455 0.140 1.00 42.09 101 GLU A CA 1
ATOM 812 C C . GLU A 1 101 ? -26.809 3.797 1.491 1.00 42.09 101 GLU A C 1
ATOM 814 O O . GLU A 1 101 ? -27.540 2.977 2.049 1.00 42.09 101 GLU A O 1
ATOM 819 N N . ALA A 1 102 ? -26.637 5.027 1.988 1.00 43.09 102 ALA A N 1
ATOM 820 C CA . ALA A 1 102 ? -27.312 5.475 3.211 1.00 43.09 102 ALA A CA 1
ATOM 821 C C . ALA A 1 102 ? -28.852 5.420 3.076 1.00 43.09 102 ALA A C 1
ATOM 823 O O . ALA A 1 102 ? -29.555 5.047 4.018 1.00 43.09 102 ALA A O 1
ATOM 824 N N . LYS A 1 103 ? -29.365 5.708 1.869 1.00 37.28 103 LYS A N 1
ATOM 825 C CA . LYS A 1 103 ? -30.789 5.677 1.491 1.00 37.28 103 LYS A CA 1
ATOM 826 C C . LYS A 1 103 ? -31.429 4.284 1.587 1.00 37.28 103 LYS A C 1
ATOM 828 O O . LYS A 1 103 ? -32.581 4.185 2.000 1.00 37.28 103 LYS A O 1
ATOM 833 N N . HIS A 1 104 ? -30.711 3.217 1.230 1.00 39.28 104 HIS A N 1
ATOM 834 C CA . HIS A 1 104 ? -31.224 1.841 1.329 1.00 39.28 104 HIS A CA 1
ATOM 835 C C . HIS A 1 104 ? -31.235 1.333 2.786 1.00 39.28 104 HIS A C 1
ATOM 837 O O . HIS A 1 104 ? -32.092 0.541 3.174 1.00 39.28 104 HIS A O 1
ATOM 843 N N . ASN A 1 105 ? -30.323 1.839 3.621 1.00 39.34 105 ASN A N 1
ATOM 844 C CA . ASN A 1 105 ? -30.079 1.340 4.977 1.00 39.34 105 ASN A CA 1
ATOM 845 C C . ASN A 1 105 ? -31.049 1.878 6.048 1.00 39.34 105 ASN A C 1
ATOM 847 O O . ASN A 1 105 ? -31.234 1.231 7.074 1.00 39.34 105 ASN A O 1
ATOM 851 N N . LEU A 1 106 ? -31.718 3.014 5.818 1.00 39.09 106 LEU A N 1
ATOM 852 C CA . LEU A 1 106 ? -32.729 3.551 6.748 1.00 39.09 106 LEU A CA 1
ATOM 853 C C . LEU A 1 106 ? -34.082 2.817 6.668 1.00 39.09 106 LEU A C 1
ATOM 855 O O . LEU A 1 106 ? -34.852 2.832 7.628 1.00 39.09 106 LEU A O 1
ATOM 859 N N . GLN A 1 107 ? -34.377 2.149 5.547 1.00 37.50 107 GLN A N 1
ATOM 860 C CA . GLN A 1 107 ? -35.667 1.481 5.319 1.00 37.50 107 GLN A CA 1
ATOM 861 C C . GLN A 1 107 ? -35.769 0.090 5.970 1.00 37.50 107 GLN A C 1
ATOM 863 O O . GLN A 1 107 ? -36.872 -0.424 6.146 1.00 37.50 107 GLN A O 1
ATOM 868 N N . ALA A 1 108 ? -34.651 -0.512 6.379 1.00 45.50 108 ALA A N 1
ATOM 869 C CA . ALA A 1 108 ? -34.601 -1.867 6.926 1.00 45.50 108 ALA A CA 1
ATOM 870 C C . ALA A 1 108 ? -34.426 -1.859 8.458 1.00 45.50 108 ALA A C 1
ATOM 872 O O . ALA A 1 108 ? -33.419 -2.308 8.996 1.00 45.50 108 ALA A O 1
ATOM 873 N N . SER A 1 109 ? -35.401 -1.311 9.187 1.00 43.78 109 SER A N 1
ATOM 874 C CA . SER A 1 109 ? -35.349 -1.247 10.656 1.00 43.78 109 SER A CA 1
ATOM 875 C C . SER A 1 109 ? -35.983 -2.478 11.320 1.00 43.78 109 SER A C 1
ATOM 877 O O . SER A 1 109 ? -37.203 -2.542 11.455 1.00 43.78 109 SER A O 1
ATOM 879 N N . SER A 1 110 ? -35.144 -3.414 11.793 1.00 42.00 110 SER A N 1
ATOM 880 C CA . SER A 1 110 ? -35.446 -4.281 12.956 1.00 42.00 110 SER A CA 1
ATOM 881 C C . SER A 1 110 ? -34.214 -4.842 13.701 1.00 42.00 110 SER A C 1
ATOM 883 O O . SER A 1 110 ? -34.384 -5.266 14.838 1.00 42.00 110 SER A O 1
ATOM 885 N N . ASP A 1 111 ? -32.985 -4.787 13.165 1.00 44.03 111 ASP A N 1
ATOM 886 C CA . ASP A 1 111 ? -31.804 -5.403 13.811 1.00 44.03 111 ASP A CA 1
ATOM 887 C C . ASP A 1 111 ? -30.661 -4.388 14.022 1.00 44.03 111 ASP A C 1
ATOM 889 O O . ASP A 1 111 ? -29.758 -4.236 13.199 1.00 44.03 111 ASP A O 1
ATOM 893 N N . HIS A 1 112 ? -30.712 -3.641 15.132 1.00 46.16 112 HIS A N 1
ATOM 894 C CA . HIS A 1 112 ? -29.852 -2.468 15.383 1.00 46.16 112 HIS A CA 1
ATOM 895 C C . HIS A 1 112 ? -28.353 -2.769 15.599 1.00 46.16 112 HIS A C 1
ATOM 897 O O . HIS A 1 112 ? -27.516 -1.937 15.258 1.00 46.16 112 HIS A O 1
ATOM 903 N N . GLU A 1 113 ? -27.977 -3.926 16.146 1.00 44.84 113 GLU A N 1
ATOM 904 C CA . GLU A 1 113 ? -26.567 -4.236 16.461 1.00 44.84 113 GLU A CA 1
ATOM 905 C C . GLU A 1 113 ? -25.833 -4.945 15.316 1.00 44.84 113 GLU A C 1
ATOM 907 O O . GLU A 1 113 ? -24.680 -4.628 15.025 1.00 44.84 113 GLU A O 1
ATOM 912 N N . GLU A 1 114 ? -26.507 -5.861 14.619 1.00 44.81 114 GLU A N 1
ATOM 913 C CA . GLU A 1 114 ? -25.931 -6.604 13.492 1.00 44.81 114 GLU A CA 1
ATOM 914 C C . GLU A 1 114 ? -25.675 -5.667 12.304 1.00 44.81 114 GLU A C 1
ATOM 916 O O . GLU A 1 114 ? -24.588 -5.650 11.731 1.00 44.81 114 GLU A O 1
ATOM 921 N N . THR A 1 115 ? -26.639 -4.789 12.010 1.00 43.50 115 THR A N 1
ATOM 922 C CA . THR A 1 115 ? -26.538 -3.794 10.933 1.00 43.50 115 THR A CA 1
ATOM 923 C C . THR A 1 115 ? -25.444 -2.767 11.217 1.00 43.50 115 THR A C 1
ATOM 925 O O . THR A 1 115 ? -24.671 -2.416 10.331 1.00 43.50 115 THR A O 1
ATOM 928 N N . LYS A 1 116 ? -25.313 -2.318 12.471 1.00 44.22 116 LYS A N 1
ATOM 929 C CA . LYS A 1 116 ? -24.244 -1.397 12.878 1.00 44.22 116 LYS A CA 1
ATOM 930 C C . LYS A 1 116 ? -22.862 -2.044 12.762 1.00 44.22 116 LYS A C 1
ATOM 932 O O . LYS A 1 116 ? -21.934 -1.398 12.281 1.00 44.22 116 LYS A O 1
ATOM 937 N N . LYS A 1 117 ? -22.717 -3.311 13.165 1.00 49.09 117 LYS A N 1
ATOM 938 C CA . LYS A 1 117 ? -21.471 -4.073 12.980 1.00 49.09 117 LYS A CA 1
ATOM 939 C C . LYS A 1 117 ? -21.138 -4.258 11.506 1.00 49.09 117 LYS A C 1
ATOM 941 O O . LYS A 1 117 ? -19.991 -4.055 11.128 1.00 49.09 117 LYS A O 1
ATOM 946 N N . GLU A 1 118 ? -22.123 -4.590 10.683 1.00 49.66 118 GLU A N 1
ATOM 947 C CA . GLU A 1 118 ? -21.952 -4.743 9.238 1.00 49.66 118 GLU A CA 1
ATOM 948 C C . GLU A 1 118 ? -21.538 -3.423 8.566 1.00 49.66 118 GLU A C 1
ATOM 950 O O . GLU A 1 118 ? -20.632 -3.400 7.737 1.00 49.66 118 GLU A O 1
ATOM 955 N N . LEU A 1 119 ? -22.120 -2.298 8.988 1.00 50.62 119 LEU A N 1
ATOM 956 C CA . LEU A 1 119 ? -21.743 -0.966 8.505 1.00 50.62 119 LEU A CA 1
ATOM 957 C C . LEU A 1 119 ? -20.306 -0.594 8.883 1.00 50.62 119 LEU A C 1
ATOM 959 O O . LEU A 1 119 ? -19.545 -0.137 8.031 1.00 50.62 119 LEU A O 1
ATOM 963 N N . LEU A 1 120 ? -19.911 -0.822 10.139 1.00 51.06 120 LEU A N 1
ATOM 964 C CA . LEU A 1 120 ? -18.532 -0.589 10.578 1.00 51.06 120 LEU A CA 1
ATOM 965 C C . LEU A 1 120 ? -17.551 -1.491 9.821 1.00 51.06 120 LEU A C 1
ATOM 967 O O . LEU A 1 120 ? -16.491 -1.027 9.406 1.00 51.06 120 LEU A O 1
ATOM 971 N N . ARG A 1 121 ? -17.919 -2.753 9.567 1.00 54.53 121 ARG A N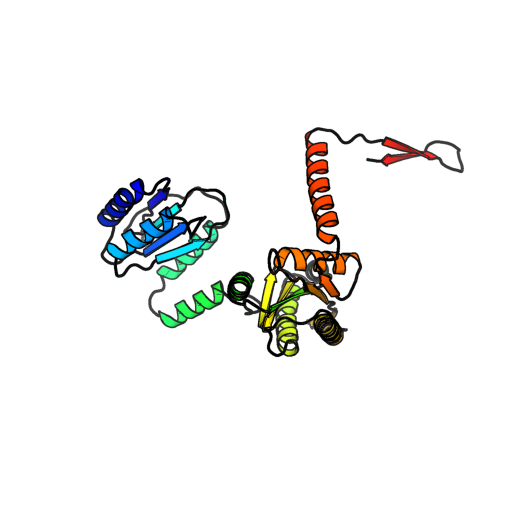 1
ATOM 972 C CA . ARG A 1 121 ? -17.107 -3.663 8.749 1.00 54.53 121 ARG A CA 1
ATOM 973 C C . ARG A 1 121 ? -16.905 -3.115 7.342 1.00 54.53 121 ARG A C 1
ATOM 975 O O . ARG A 1 121 ? -15.772 -3.067 6.893 1.00 54.53 121 ARG A O 1
ATOM 982 N N . ARG A 1 122 ? -17.950 -2.636 6.669 1.00 55.56 122 ARG A N 1
ATOM 983 C CA . ARG A 1 122 ? -17.823 -2.082 5.307 1.00 55.56 122 ARG A CA 1
ATOM 984 C C . ARG A 1 122 ? -17.009 -0.796 5.238 1.00 55.56 122 ARG A C 1
ATOM 986 O O . ARG A 1 122 ? -16.376 -0.533 4.223 1.00 55.56 122 ARG A O 1
ATOM 993 N N . PHE A 1 123 ? -17.040 0.010 6.296 1.00 56.09 123 PHE A N 1
ATOM 994 C CA . PHE A 1 123 ? -16.347 1.294 6.306 1.00 56.09 123 PHE A CA 1
ATOM 995 C C . PHE A 1 123 ? -14.851 1.165 6.593 1.00 56.09 123 PHE A C 1
ATOM 997 O O . PHE A 1 123 ? -14.053 1.898 6.014 1.00 56.09 123 PHE A O 1
ATOM 1004 N N . PHE A 1 124 ? -14.469 0.241 7.476 1.00 69.12 124 PHE A N 1
ATOM 1005 C CA . PHE A 1 124 ? -13.082 0.079 7.916 1.00 69.12 124 PHE A CA 1
ATOM 1006 C C . PHE A 1 124 ? -12.371 -1.110 7.279 1.00 69.12 124 PHE A C 1
ATOM 1008 O O . PHE A 1 124 ? -11.149 -1.187 7.369 1.00 69.12 124 PHE A O 1
ATOM 1015 N N . LEU A 1 125 ? -13.097 -2.024 6.631 1.00 77.38 125 LEU A N 1
ATOM 1016 C CA . LEU A 1 125 ? -12.523 -3.196 5.979 1.00 77.38 125 LEU A CA 1
ATOM 1017 C C . LEU A 1 125 ? -12.671 -3.116 4.463 1.00 77.38 125 LEU A C 1
ATOM 1019 O O . LEU A 1 125 ? -13.604 -2.527 3.920 1.00 77.38 125 LEU A O 1
ATOM 1023 N N . ASP A 1 126 ? -11.729 -3.738 3.775 1.00 85.06 126 ASP A N 1
ATOM 1024 C CA . ASP A 1 126 ? -11.815 -4.015 2.356 1.00 85.06 126 ASP A CA 1
ATOM 1025 C C . ASP A 1 126 ? -12.815 -5.148 2.099 1.00 85.06 126 ASP A C 1
ATOM 1027 O O . ASP A 1 126 ? -12.752 -6.212 2.719 1.00 85.06 126 ASP A O 1
ATOM 1031 N N . SER A 1 127 ? -13.741 -4.913 1.169 1.00 78.38 127 SER A N 1
ATOM 1032 C CA . SER A 1 127 ? -14.862 -5.824 0.898 1.00 78.38 127 SER A CA 1
ATOM 1033 C C . SER A 1 127 ? -14.435 -7.212 0.411 1.00 78.38 127 SER A C 1
ATOM 1035 O O . SER A 1 127 ? -15.138 -8.186 0.678 1.00 78.38 127 SER A O 1
ATOM 1037 N N . LEU A 1 128 ? -13.284 -7.308 -0.258 1.00 83.50 128 LEU A N 1
ATOM 1038 C CA . LEU A 1 128 ? -12.766 -8.554 -0.808 1.00 83.50 128 LEU A CA 1
ATOM 1039 C C . LEU A 1 128 ? -11.935 -9.305 0.238 1.00 83.50 128 LEU A C 1
ATOM 1041 O O . LEU A 1 128 ? -12.273 -10.406 0.652 1.00 83.50 128 LEU A O 1
ATOM 1045 N N . THR A 1 129 ? -10.862 -8.685 0.720 1.00 87.62 129 THR A N 1
ATOM 1046 C CA . THR A 1 129 ? -9.873 -9.339 1.592 1.00 87.62 129 THR A CA 1
ATOM 1047 C C . THR A 1 129 ? -10.260 -9.351 3.070 1.00 87.62 129 THR A C 1
ATOM 1049 O O . THR A 1 129 ? -9.618 -10.039 3.864 1.00 87.62 129 THR A O 1
ATOM 1052 N N . GLN A 1 130 ? -11.283 -8.581 3.463 1.00 87.12 130 GLN A N 1
ATOM 1053 C CA . GLN A 1 130 ? -11.724 -8.390 4.853 1.00 87.12 130 GLN A CA 1
ATOM 1054 C C . GLN A 1 130 ? -10.635 -7.824 5.783 1.00 87.12 130 GLN A C 1
ATOM 1056 O O . GLN A 1 130 ? -10.760 -7.876 7.010 1.00 87.12 130 GLN A O 1
ATOM 1061 N N . LEU A 1 131 ? -9.558 -7.280 5.212 1.00 89.50 131 LEU A N 1
ATOM 1062 C CA . LEU A 1 131 ? -8.507 -6.579 5.940 1.00 89.50 131 LEU A CA 1
ATOM 1063 C C . LEU A 1 131 ? -8.917 -5.130 6.216 1.00 89.50 131 LEU A C 1
ATOM 1065 O O . LEU A 1 131 ? -9.653 -4.562 5.413 1.00 89.50 131 LEU A O 1
ATOM 1069 N N . PRO A 1 132 ? -8.394 -4.499 7.280 1.00 88.88 132 PRO A N 1
ATOM 1070 C CA . PRO A 1 132 ? -8.420 -3.050 7.439 1.00 88.88 132 PRO A CA 1
ATOM 1071 C C . PRO A 1 132 ? -8.052 -2.317 6.144 1.00 88.88 132 PRO A C 1
ATOM 1073 O O . PRO A 1 132 ? -7.059 -2.649 5.495 1.00 88.88 132 PRO A O 1
ATOM 1076 N N . ASN A 1 133 ? -8.859 -1.344 5.742 1.00 84.44 133 ASN A N 1
ATOM 1077 C CA . ASN A 1 133 ? -8.671 -0.626 4.488 1.00 84.44 133 ASN A CA 1
ATOM 1078 C C . ASN A 1 133 ? -7.734 0.588 4.645 1.00 84.44 133 ASN A C 1
ATOM 1080 O O . ASN A 1 133 ? -7.210 0.877 5.724 1.00 84.44 133 ASN A O 1
ATOM 1084 N N . HIS A 1 134 ? -7.536 1.336 3.556 1.00 83.56 134 HIS A N 1
ATOM 1085 C CA . HIS A 1 134 ? -6.687 2.531 3.555 1.00 83.56 134 HIS A CA 1
ATOM 1086 C C . HIS A 1 134 ? -7.145 3.622 4.541 1.00 83.56 134 HIS A C 1
ATOM 1088 O O . HIS A 1 134 ? -6.311 4.384 5.033 1.00 83.56 134 HIS A O 1
ATOM 1094 N N . TYR A 1 135 ? -8.446 3.712 4.836 1.00 78.88 135 TYR A N 1
ATOM 1095 C CA . TYR A 1 135 ? -8.954 4.675 5.811 1.00 78.88 135 TYR A CA 1
ATOM 1096 C C . TYR A 1 135 ? -8.519 4.297 7.230 1.00 78.88 135 TYR A C 1
ATOM 1098 O O . TYR A 1 135 ? -7.953 5.136 7.930 1.00 78.88 135 TYR A O 1
ATOM 1106 N N . GLN A 1 136 ? -8.701 3.028 7.615 1.00 83.25 136 GLN A N 1
ATOM 1107 C CA . GLN A 1 136 ? -8.248 2.527 8.917 1.00 83.25 136 GLN A CA 1
ATOM 1108 C C . GLN A 1 136 ? -6.730 2.691 9.079 1.00 83.25 136 GLN A C 1
ATOM 1110 O O . GLN A 1 136 ? -6.275 3.197 10.097 1.00 83.25 136 GLN A O 1
ATOM 1115 N N . LEU A 1 137 ? -5.951 2.372 8.038 1.00 87.06 137 LEU A N 1
ATOM 1116 C CA . LEU A 1 137 ? -4.497 2.571 8.039 1.00 87.06 137 LEU A CA 1
ATOM 1117 C C . LEU A 1 137 ? -4.097 4.013 8.382 1.00 87.06 137 LEU A C 1
ATOM 1119 O O . LEU A 1 137 ? -3.153 4.228 9.136 1.00 87.06 137 LEU A O 1
ATOM 1123 N N . ARG A 1 138 ? -4.787 5.007 7.808 1.00 84.56 138 ARG A N 1
ATOM 1124 C CA . ARG A 1 138 ? -4.503 6.422 8.078 1.00 84.56 138 ARG A CA 1
ATOM 1125 C C . ARG A 1 138 ? -4.815 6.783 9.525 1.00 84.56 138 ARG A C 1
ATOM 1127 O O . ARG A 1 138 ? -4.011 7.458 10.150 1.00 84.56 138 ARG A O 1
ATOM 1134 N N . GLN A 1 139 ? -5.945 6.307 10.044 1.00 82.12 139 GLN A N 1
ATOM 1135 C CA . GLN A 1 139 ? -6.316 6.529 11.438 1.00 82.12 139 GLN A CA 1
ATOM 1136 C C . GLN A 1 139 ? -5.275 5.940 12.398 1.00 82.12 139 GLN A C 1
ATOM 1138 O O . GLN A 1 139 ? -4.890 6.606 13.356 1.00 82.12 139 GLN A O 1
ATOM 1143 N N . ASP A 1 140 ? -4.794 4.730 12.112 1.00 85.75 140 ASP A N 1
ATOM 1144 C CA . ASP A 1 140 ? -3.825 4.047 12.968 1.00 85.75 140 ASP A CA 1
ATOM 1145 C C . ASP A 1 140 ? -2.454 4.742 12.912 1.00 85.75 140 ASP A C 1
ATOM 1147 O O . ASP A 1 140 ? -1.839 4.976 13.950 1.00 85.75 140 ASP A O 1
ATOM 1151 N N . LEU A 1 141 ? -2.024 5.185 11.725 1.00 84.19 141 LEU A N 1
ATOM 1152 C CA . LEU A 1 141 ? -0.806 5.988 11.540 1.00 84.19 141 LEU A CA 1
ATOM 1153 C C . LEU A 1 141 ? -0.854 7.349 12.247 1.00 84.19 141 LEU A C 1
ATOM 1155 O O . LEU A 1 141 ? 0.182 7.812 12.715 1.00 84.19 141 LEU A O 1
ATOM 1159 N N . ASP A 1 142 ? -2.024 7.989 12.309 1.00 82.19 142 ASP A N 1
ATOM 1160 C CA . ASP A 1 142 ? -2.207 9.264 13.015 1.00 82.19 142 ASP A CA 1
ATOM 1161 C C . ASP A 1 142 ? -2.228 9.075 14.548 1.00 82.19 142 ASP A C 1
ATOM 1163 O O . ASP A 1 142 ? -2.011 10.032 15.292 1.00 82.19 142 ASP A O 1
ATOM 1167 N N . SER A 1 143 ? -2.513 7.858 15.027 1.00 80.25 143 SER A N 1
ATOM 1168 C CA . SER A 1 143 ? -2.625 7.534 16.456 1.00 80.25 143 SER A CA 1
ATOM 1169 C C . SER A 1 143 ? -1.343 6.990 17.091 1.00 80.25 143 SER A C 1
ATOM 1171 O O . SER A 1 143 ? -1.181 7.089 18.307 1.00 80.25 143 SER A O 1
ATOM 1173 N N . GLU A 1 144 ? -0.442 6.430 16.285 1.00 77.94 144 GLU A N 1
ATOM 1174 C CA . GLU A 1 144 ? 0.808 5.819 16.735 1.00 77.94 144 GLU A CA 1
ATOM 1175 C C . GLU A 1 144 ? 1.980 6.792 16.548 1.00 77.94 144 GLU A C 1
ATOM 1177 O O . GLU A 1 144 ? 2.227 7.282 15.447 1.00 77.94 144 GLU A O 1
ATOM 1182 N N . GLU A 1 145 ? 2.744 7.054 17.611 1.00 77.06 145 GLU A N 1
ATOM 1183 C CA . GLU A 1 145 ? 3.928 7.926 17.525 1.00 77.06 145 GLU A CA 1
ATOM 1184 C C . GLU A 1 145 ? 5.136 7.196 16.912 1.00 77.06 145 GLU A C 1
ATOM 1186 O O . GLU A 1 145 ? 5.905 7.787 16.151 1.00 77.06 145 GLU A O 1
ATOM 1191 N N . ASP A 1 146 ? 5.273 5.894 17.189 1.00 84.44 146 ASP A N 1
ATOM 1192 C CA . ASP A 1 146 ? 6.413 5.075 16.777 1.00 84.44 146 ASP A CA 1
ATOM 1193 C C . ASP A 1 146 ? 5.977 3.795 16.063 1.00 84.44 146 ASP A C 1
ATOM 1195 O O . ASP A 1 146 ? 5.496 2.831 16.661 1.00 84.44 146 ASP A O 1
ATOM 1199 N N . TYR A 1 147 ? 6.225 3.762 14.757 1.00 89.88 147 TYR A N 1
ATOM 1200 C CA . TYR A 1 147 ? 5.854 2.639 13.908 1.00 89.88 147 TYR A CA 1
ATOM 1201 C C . TYR A 1 147 ? 6.824 2.435 12.746 1.00 89.88 147 TYR A C 1
ATOM 1203 O O . TYR A 1 147 ? 7.534 3.351 12.301 1.00 89.88 147 TYR A O 1
ATOM 1211 N N . VAL A 1 148 ? 6.772 1.226 12.189 1.00 91.88 148 VAL A N 1
ATOM 1212 C CA . VAL A 1 148 ? 7.309 0.903 10.866 1.00 91.88 148 VAL A CA 1
ATOM 1213 C C . VAL A 1 148 ? 6.150 0.745 9.889 1.00 91.88 148 VAL A C 1
ATOM 1215 O O . VAL A 1 148 ? 5.261 -0.078 10.100 1.00 91.88 148 VAL A O 1
ATOM 1218 N N . TYR A 1 149 ? 6.200 1.506 8.795 1.00 94.38 149 TYR A N 1
ATOM 1219 C CA . TYR A 1 149 ? 5.232 1.440 7.704 1.00 94.38 149 TYR A CA 1
ATOM 1220 C C . TYR A 1 149 ? 5.866 0.802 6.466 1.00 94.38 149 TYR A C 1
ATOM 1222 O O . TYR A 1 149 ? 6.790 1.366 5.879 1.00 94.38 149 TYR A O 1
ATOM 1230 N N . ILE A 1 150 ? 5.366 -0.371 6.076 1.00 96.00 150 ILE A N 1
ATOM 1231 C CA . ILE A 1 150 ? 5.841 -1.123 4.910 1.00 96.00 150 ILE A CA 1
ATOM 1232 C C . ILE A 1 150 ? 4.719 -1.189 3.885 1.00 96.00 150 ILE A C 1
ATOM 1234 O O . ILE A 1 150 ? 3.608 -1.588 4.217 1.00 96.00 150 ILE A O 1
ATOM 1238 N N . VAL A 1 151 ? 5.015 -0.869 2.630 1.00 97.38 151 VAL A N 1
ATOM 1239 C CA . VAL A 1 151 ? 4.120 -1.119 1.496 1.00 97.38 151 VAL A CA 1
ATOM 1240 C C . VAL A 1 151 ? 4.599 -2.346 0.735 1.00 97.38 151 VAL A C 1
ATOM 1242 O O . VAL A 1 151 ? 5.798 -2.543 0.535 1.00 97.38 151 VAL A O 1
ATOM 1245 N N . ILE A 1 152 ? 3.644 -3.163 0.305 1.00 97.62 152 ILE A N 1
ATOM 1246 C CA . ILE A 1 152 ? 3.845 -4.364 -0.500 1.00 97.62 152 ILE A CA 1
ATOM 1247 C C . ILE A 1 152 ? 3.083 -4.172 -1.803 1.00 97.62 152 ILE A C 1
ATOM 1249 O O . ILE A 1 152 ? 1.892 -3.857 -1.782 1.00 97.62 152 ILE A O 1
ATOM 1253 N N . HIS A 1 153 ? 3.747 -4.393 -2.929 1.00 97.00 153 HIS A N 1
ATOM 1254 C CA . HIS A 1 153 ? 3.149 -4.326 -4.254 1.00 97.00 153 HIS A CA 1
ATOM 1255 C C . HIS A 1 153 ? 3.226 -5.686 -4.940 1.00 97.00 153 HIS A C 1
ATOM 1257 O O . HIS A 1 153 ? 4.298 -6.287 -4.985 1.00 97.00 153 HIS A O 1
ATOM 1263 N N . ILE A 1 154 ? 2.102 -6.145 -5.496 1.00 96.56 154 ILE A N 1
ATOM 1264 C CA . ILE A 1 154 ? 2.071 -7.327 -6.363 1.00 96.56 154 ILE A CA 1
ATOM 1265 C C . ILE A 1 154 ? 2.599 -6.944 -7.742 1.00 96.56 154 ILE A C 1
ATOM 1267 O O . ILE A 1 154 ? 1.967 -6.171 -8.472 1.00 96.56 154 ILE A O 1
ATOM 1271 N N . ASP A 1 155 ? 3.728 -7.524 -8.129 1.00 94.06 155 ASP A N 1
ATOM 1272 C CA . ASP A 1 155 ? 4.313 -7.273 -9.436 1.00 94.06 155 ASP A CA 1
ATOM 1273 C C . ASP A 1 155 ? 3.471 -7.903 -10.548 1.00 94.06 155 ASP A C 1
ATOM 1275 O O . ASP A 1 155 ? 2.889 -8.976 -10.411 1.00 94.06 155 ASP A O 1
ATOM 1279 N N . ASN A 1 156 ? 3.377 -7.200 -11.680 1.00 90.94 156 ASN A N 1
ATOM 1280 C CA . ASN A 1 156 ? 2.627 -7.636 -12.862 1.00 90.94 156 ASN A CA 1
ATOM 1281 C C . ASN A 1 156 ? 1.135 -7.956 -12.622 1.00 90.94 156 ASN A C 1
ATOM 1283 O O . ASN A 1 156 ? 0.504 -8.549 -13.494 1.00 90.94 156 ASN A O 1
ATOM 1287 N N . PHE A 1 157 ? 0.522 -7.501 -11.520 1.00 93.38 157 PHE A N 1
ATOM 1288 C CA . PHE A 1 157 ? -0.889 -7.785 -11.210 1.00 93.38 157 PHE A CA 1
ATOM 1289 C C . PHE A 1 157 ? -1.857 -7.400 -12.337 1.00 93.38 157 PHE A C 1
ATOM 1291 O O . PHE A 1 157 ? -2.797 -8.127 -12.643 1.00 93.38 157 PHE A O 1
ATOM 1298 N N . LYS A 1 158 ? -1.595 -6.281 -13.023 1.00 90.50 158 LYS A N 1
ATOM 1299 C CA . LYS A 1 158 ? -2.387 -5.890 -14.194 1.00 90.50 158 LYS A CA 1
ATOM 1300 C C . LYS A 1 158 ? -2.302 -6.928 -15.320 1.00 90.50 158 LYS A C 1
ATOM 1302 O O . LYS A 1 158 ? -3.325 -7.251 -15.900 1.00 90.50 158 LYS A O 1
ATOM 1307 N N . LEU A 1 159 ? -1.115 -7.471 -15.602 1.00 90.00 159 LEU A N 1
ATOM 1308 C CA . LEU A 1 159 ? -0.950 -8.517 -16.617 1.00 90.00 159 LEU A CA 1
ATOM 1309 C C . LEU A 1 159 ? -1.670 -9.808 -16.214 1.00 90.00 159 LEU A C 1
ATOM 1311 O O . LEU A 1 159 ? -2.251 -10.462 -17.074 1.00 90.00 159 LEU A O 1
ATOM 1315 N N . ILE A 1 160 ? -1.675 -10.147 -14.921 1.00 90.12 160 ILE A N 1
ATOM 1316 C CA . ILE A 1 160 ? -2.451 -11.276 -14.389 1.00 90.12 160 ILE A CA 1
ATOM 1317 C C . ILE A 1 160 ? -3.944 -11.054 -14.662 1.00 90.12 160 ILE A C 1
ATOM 1319 O O . ILE A 1 160 ? -4.588 -11.932 -15.228 1.00 90.12 160 ILE A O 1
ATOM 1323 N N . ASN A 1 161 ? -4.474 -9.868 -14.351 1.00 87.06 161 ASN A N 1
ATOM 1324 C CA . ASN A 1 161 ? -5.877 -9.533 -14.620 1.00 87.06 161 ASN A CA 1
ATOM 1325 C C . ASN A 1 161 ? -6.206 -9.522 -16.115 1.00 87.06 161 ASN A C 1
ATOM 1327 O O . ASN A 1 161 ? -7.252 -10.027 -16.512 1.00 87.06 161 ASN A O 1
ATOM 1331 N N . ASP A 1 162 ? -5.318 -8.969 -16.940 1.00 89.25 162 ASP A N 1
ATOM 1332 C CA . ASP A 1 162 ? -5.516 -8.876 -18.387 1.00 89.25 162 ASP A CA 1
ATOM 1333 C C . ASP A 1 162 ? -5.496 -10.270 -19.046 1.00 89.25 162 ASP A C 1
ATOM 1335 O O . ASP A 1 162 ? -6.199 -10.495 -20.031 1.00 89.25 162 ASP A O 1
ATOM 1339 N N . PHE A 1 163 ? -4.712 -11.214 -18.509 1.00 88.31 163 PHE A N 1
ATOM 1340 C CA . PHE A 1 163 ? -4.562 -12.561 -19.067 1.00 88.31 163 PHE A CA 1
ATOM 1341 C C . PHE A 1 163 ? -5.576 -13.572 -18.511 1.00 88.31 163 PHE A C 1
ATOM 1343 O O . PHE A 1 163 ? -6.180 -14.318 -19.280 1.00 88.31 163 PHE A O 1
ATOM 1350 N N . TYR A 1 164 ? -5.772 -13.604 -17.191 1.00 86.00 164 TYR A N 1
ATOM 1351 C CA . TYR A 1 164 ? -6.621 -14.589 -16.509 1.00 86.00 164 TYR A CA 1
ATOM 1352 C C . TYR A 1 164 ? -8.015 -14.055 -16.141 1.00 86.00 164 TYR A C 1
ATOM 1354 O O . TYR A 1 164 ? -8.911 -14.837 -15.824 1.00 86.00 164 TYR A O 1
ATOM 1362 N N . GLY A 1 165 ? -8.225 -12.739 -16.210 1.00 86.81 165 GLY A N 1
ATOM 1363 C CA . GLY A 1 165 ? -9.469 -12.075 -15.828 1.00 86.81 165 GLY A CA 1
ATOM 1364 C C . GLY A 1 165 ? -9.505 -11.635 -14.361 1.00 86.81 165 GLY A C 1
ATOM 1365 O O . GLY A 1 165 ? -8.780 -12.141 -13.505 1.00 86.81 165 GLY A O 1
ATOM 1366 N N . PHE A 1 166 ? -10.401 -10.689 -14.059 1.00 83.50 166 PHE A N 1
ATOM 1367 C CA . PHE A 1 166 ? -10.509 -10.068 -12.732 1.00 83.50 166 PHE A CA 1
ATOM 1368 C C . PHE A 1 166 ? -10.844 -11.055 -11.605 1.00 83.50 166 PHE A C 1
ATOM 1370 O O . PHE A 1 166 ? -10.326 -10.894 -10.511 1.00 83.50 166 PHE A O 1
ATOM 1377 N N . LEU A 1 167 ? -11.616 -12.117 -11.874 1.00 85.44 167 LEU A N 1
ATOM 1378 C CA . LEU A 1 167 ? -11.932 -13.144 -10.866 1.00 85.44 167 LEU A CA 1
ATOM 1379 C C . LEU A 1 167 ? -10.679 -13.851 -10.331 1.00 85.44 167 LEU A C 1
ATOM 1381 O O . LEU A 1 167 ? -10.617 -14.217 -9.161 1.00 85.44 167 LEU A O 1
ATOM 1385 N N . VAL A 1 168 ? -9.678 -14.043 -11.192 1.00 87.25 168 VAL A N 1
ATOM 1386 C CA . VAL A 1 168 ? -8.398 -14.642 -10.805 1.00 87.25 168 VAL A CA 1
ATOM 1387 C C . VAL A 1 168 ? -7.551 -13.644 -10.023 1.00 87.25 168 VAL A C 1
ATOM 1389 O O . VAL A 1 168 ? -6.893 -14.024 -9.057 1.00 87.25 168 VAL A O 1
ATOM 1392 N N . GLY A 1 169 ? -7.615 -12.365 -10.395 1.00 89.19 169 GLY A N 1
ATOM 1393 C CA . GLY A 1 169 ? -7.052 -11.274 -9.606 1.00 89.19 169 GLY A CA 1
ATOM 1394 C C . GLY A 1 169 ? -7.622 -11.217 -8.193 1.00 89.19 169 GLY A C 1
ATOM 1395 O O . GLY A 1 169 ? -6.860 -11.143 -7.232 1.00 89.19 169 GLY A O 1
ATOM 1396 N N . ASP A 1 170 ? -8.943 -11.308 -8.062 1.00 87.12 170 ASP A N 1
ATOM 1397 C CA . ASP A 1 170 ? -9.636 -11.267 -6.774 1.00 87.12 170 ASP A CA 1
ATOM 1398 C C . ASP A 1 170 ? -9.260 -12.473 -5.904 1.00 87.12 170 ASP A C 1
ATOM 1400 O O . ASP A 1 170 ? -8.823 -12.303 -4.764 1.00 87.12 170 ASP A O 1
ATOM 1404 N N . PHE A 1 171 ? -9.299 -13.681 -6.482 1.00 90.44 171 PHE A N 1
ATOM 1405 C CA . PHE A 1 171 ? -8.808 -14.901 -5.835 1.00 90.44 171 PHE A CA 1
ATOM 1406 C C . PHE A 1 171 ? -7.366 -14.736 -5.343 1.00 90.44 171 PHE A C 1
ATOM 1408 O O . PHE A 1 171 ? -7.028 -15.129 -4.223 1.00 90.44 171 PHE A O 1
ATOM 1415 N N . LEU A 1 172 ? -6.501 -14.144 -6.168 1.00 94.44 172 LEU A N 1
ATOM 1416 C CA . LEU A 1 172 ? -5.110 -13.925 -5.811 1.00 94.44 172 LEU A CA 1
ATOM 1417 C C . LEU A 1 172 ? -4.970 -12.950 -4.637 1.00 94.44 172 LEU A C 1
ATOM 1419 O O . LEU A 1 172 ? -4.180 -13.205 -3.728 1.00 94.44 172 LEU A O 1
ATOM 1423 N N . LEU A 1 173 ? -5.740 -11.860 -4.631 1.00 94.56 173 LEU A N 1
ATOM 1424 C CA . LEU A 1 173 ? -5.740 -10.880 -3.545 1.00 94.56 173 LEU A CA 1
ATOM 1425 C C . LEU A 1 173 ? -6.168 -11.504 -2.213 1.00 94.56 173 LEU A C 1
ATOM 1427 O O . LEU A 1 173 ? -5.503 -11.271 -1.203 1.00 94.56 173 LEU A O 1
ATOM 1431 N N . GLU A 1 174 ? -7.228 -12.313 -2.203 1.00 94.00 174 GLU A N 1
ATOM 1432 C CA . GLU A 1 174 ? -7.706 -13.004 -0.997 1.00 94.00 174 GLU A CA 1
ATOM 1433 C C . GLU A 1 174 ? -6.675 -14.006 -0.462 1.00 94.00 174 GLU A C 1
ATOM 1435 O O . GLU A 1 174 ? -6.376 -14.034 0.736 1.00 94.00 174 GLU A O 1
ATOM 1440 N N . ASN A 1 175 ? -6.089 -14.822 -1.343 1.00 94.94 175 ASN A N 1
ATOM 1441 C CA . ASN A 1 175 ? -5.102 -15.817 -0.928 1.00 94.94 175 ASN A CA 1
ATOM 1442 C C . ASN A 1 175 ? -3.808 -15.158 -0.450 1.00 94.94 175 ASN A C 1
ATOM 1444 O O . ASN A 1 175 ? -3.276 -15.543 0.592 1.00 94.94 175 ASN A O 1
ATOM 1448 N N . LEU A 1 176 ? -3.340 -14.120 -1.145 1.00 96.50 176 LEU A N 1
ATOM 1449 C CA . LEU A 1 176 ? -2.167 -13.372 -0.717 1.00 96.50 176 LEU A CA 1
ATOM 1450 C C . LEU A 1 176 ? -2.396 -12.664 0.620 1.00 96.50 176 LEU A C 1
ATOM 1452 O O . LEU A 1 176 ? -1.498 -12.675 1.460 1.00 96.50 176 LEU A O 1
ATOM 1456 N N . ALA A 1 177 ? -3.585 -12.103 0.858 1.00 96.06 177 ALA A N 1
ATOM 1457 C CA . ALA A 1 177 ? -3.936 -11.509 2.147 1.00 96.06 177 ALA A CA 1
ATOM 1458 C C . ALA A 1 177 ? -3.766 -12.517 3.297 1.00 96.06 177 ALA A C 1
ATOM 1460 O O . ALA A 1 177 ? -3.145 -12.201 4.315 1.00 96.06 177 ALA A O 1
ATOM 1461 N N . ASN A 1 178 ? -4.256 -13.747 3.118 1.00 94.75 178 ASN A N 1
ATOM 1462 C CA . ASN A 1 178 ? -4.112 -14.819 4.105 1.00 94.75 178 ASN A CA 1
ATOM 1463 C C . ASN A 1 178 ? -2.648 -15.246 4.294 1.00 94.75 178 ASN A C 1
ATOM 1465 O O . ASN A 1 178 ? -2.188 -15.370 5.434 1.00 94.75 178 ASN A O 1
ATOM 1469 N N . THR A 1 179 ? -1.904 -15.411 3.196 1.00 95.38 179 THR A N 1
ATOM 1470 C CA . THR A 1 179 ? -0.470 -15.730 3.219 1.00 95.38 179 THR A CA 1
ATOM 1471 C C . THR A 1 179 ? 0.306 -14.672 4.003 1.00 95.38 179 THR A C 1
ATOM 1473 O O . THR A 1 179 ? 0.974 -15.002 4.983 1.00 95.38 179 THR A O 1
ATOM 1476 N N . LEU A 1 180 ? 0.153 -13.392 3.655 1.00 95.31 180 LEU A N 1
ATOM 1477 C CA . LEU A 1 180 ? 0.835 -12.284 4.326 1.00 95.31 180 LEU A CA 1
ATOM 1478 C C . LEU A 1 180 ? 0.451 -12.199 5.805 1.00 95.31 180 LEU A C 1
ATOM 1480 O O . LEU A 1 180 ? 1.330 -12.073 6.653 1.00 95.31 180 LEU A O 1
ATOM 1484 N N . LYS A 1 181 ? -0.834 -12.352 6.145 1.00 93.81 181 LYS A N 1
ATOM 1485 C CA . LYS A 1 181 ? -1.302 -12.322 7.540 1.00 93.81 181 LYS A CA 1
ATOM 1486 C C . LYS A 1 181 ? -0.626 -13.388 8.408 1.00 93.81 181 LYS A C 1
ATOM 1488 O O . LYS A 1 181 ? -0.344 -13.129 9.572 1.00 93.81 181 LYS A O 1
ATOM 1493 N N . SER A 1 182 ? -0.331 -14.561 7.845 1.00 91.94 182 SER A N 1
ATOM 1494 C CA . SER A 1 182 ? 0.402 -15.621 8.552 1.00 91.94 182 SER A CA 1
ATOM 1495 C C . SER A 1 182 ? 1.900 -15.326 8.734 1.00 91.94 182 SER A C 1
ATOM 1497 O O . SER A 1 182 ? 2.520 -15.864 9.648 1.00 91.94 182 SER A O 1
ATOM 1499 N N . MET A 1 183 ? 2.476 -14.456 7.897 1.00 91.25 183 MET A N 1
ATOM 1500 C CA . MET A 1 183 ? 3.908 -14.136 7.889 1.00 91.25 183 MET A CA 1
ATOM 1501 C C . MET A 1 183 ? 4.276 -12.947 8.787 1.00 91.25 183 MET A C 1
ATOM 1503 O O . MET A 1 183 ? 5.379 -12.912 9.329 1.00 91.25 183 MET A O 1
ATOM 1507 N N . ILE A 1 184 ? 3.383 -11.965 8.952 1.00 88.44 184 ILE A N 1
ATOM 1508 C CA . ILE A 1 184 ? 3.737 -10.653 9.533 1.00 88.44 184 ILE A CA 1
ATOM 1509 C C . ILE A 1 184 ? 3.744 -10.587 11.071 1.00 88.44 184 ILE A C 1
ATOM 1511 O O . ILE A 1 184 ? 3.999 -9.524 11.639 1.00 88.44 184 ILE A O 1
ATOM 1515 N N . GLY A 1 185 ? 3.526 -11.706 11.766 1.00 83.56 185 GLY A N 1
ATOM 1516 C CA . GLY A 1 185 ? 3.636 -11.781 13.225 1.00 83.56 185 GLY A CA 1
ATOM 1517 C C . GLY A 1 185 ? 2.694 -10.811 13.950 1.00 83.56 185 GLY A C 1
ATOM 1518 O O . GLY A 1 185 ? 1.480 -10.934 13.837 1.00 83.56 185 GLY A O 1
ATOM 1519 N N . SER A 1 186 ? 3.256 -9.872 14.722 1.00 82.75 186 SER A N 1
ATOM 1520 C CA . SER A 1 186 ? 2.511 -8.895 15.535 1.00 82.75 186 SER A CA 1
ATOM 1521 C C . SER A 1 186 ? 2.098 -7.617 14.794 1.00 82.75 186 SER A C 1
ATOM 1523 O O . SER A 1 186 ? 1.512 -6.733 15.412 1.00 82.75 186 SER A O 1
ATOM 1525 N N . GLY A 1 187 ? 2.427 -7.480 13.507 1.00 90.69 187 GLY A N 1
ATOM 1526 C CA . GLY A 1 187 ? 1.997 -6.336 12.702 1.00 90.69 187 GLY A CA 1
ATOM 1527 C C . GLY A 1 187 ? 0.530 -6.425 12.276 1.00 90.69 187 GLY A C 1
ATOM 1528 O O . GLY A 1 187 ? -0.053 -7.509 12.209 1.00 90.69 187 GLY A O 1
ATOM 1529 N N . THR A 1 188 ? -0.047 -5.284 11.910 1.00 94.56 188 THR A N 1
ATOM 1530 C CA . THR A 1 188 ? -1.374 -5.216 11.288 1.00 94.56 188 THR A CA 1
ATOM 1531 C C . THR A 1 188 ? -1.223 -5.145 9.770 1.00 94.56 188 THR A C 1
ATOM 1533 O O . THR A 1 188 ? -0.485 -4.302 9.256 1.00 94.56 188 THR A O 1
ATOM 1536 N N . LEU A 1 189 ? -1.914 -6.035 9.050 1.00 97.44 189 LEU A N 1
ATOM 1537 C CA . LEU A 1 189 ? -1.989 -6.023 7.587 1.00 97.44 189 LEU A CA 1
ATOM 1538 C C . LEU A 1 189 ? -3.194 -5.198 7.136 1.00 97.44 189 LEU A C 1
ATOM 1540 O O . LEU A 1 189 ? -4.308 -5.437 7.599 1.00 97.44 189 LEU A O 1
ATOM 1544 N N . TYR A 1 190 ? -2.979 -4.314 6.172 1.00 96.19 190 TYR A N 1
ATOM 1545 C CA . TYR A 1 190 ? -4.007 -3.479 5.566 1.00 96.19 190 TYR A CA 1
ATOM 1546 C C . TYR A 1 190 ? -4.083 -3.750 4.074 1.00 96.19 190 TYR A C 1
ATOM 1548 O O . TYR A 1 190 ? -3.061 -3.955 3.407 1.00 96.19 190 TYR A O 1
ATOM 1556 N N . LYS A 1 191 ? -5.294 -3.669 3.532 1.00 95.00 191 LYS A N 1
ATOM 1557 C CA . LYS A 1 191 ? -5.503 -3.559 2.096 1.00 95.00 191 LYS A CA 1
ATOM 1558 C C . LYS A 1 191 ? -5.578 -2.085 1.716 1.00 95.00 191 LYS A C 1
ATOM 1560 O O . LYS A 1 191 ? -6.406 -1.346 2.240 1.00 95.00 191 LYS A O 1
ATOM 1565 N N . THR A 1 192 ? -4.708 -1.644 0.809 1.00 88.50 192 THR A N 1
ATOM 1566 C CA . THR A 1 192 ? -4.679 -0.240 0.379 1.00 88.50 192 THR A CA 1
ATOM 1567 C C . THR A 1 192 ? -5.440 -0.061 -0.928 1.00 88.50 192 THR A C 1
ATOM 1569 O O . THR A 1 192 ? -6.654 0.104 -0.911 1.00 88.50 192 THR A O 1
ATOM 1572 N N . THR A 1 193 ? -4.759 -0.101 -2.070 1.00 81.38 193 THR A N 1
ATOM 1573 C CA . THR A 1 193 ? -5.372 0.140 -3.380 1.00 81.38 193 THR A CA 1
ATOM 1574 C C . THR A 1 193 ? -4.962 -0.941 -4.365 1.00 81.38 193 THR A C 1
ATOM 1576 O O . THR A 1 193 ? -3.807 -1.350 -4.384 1.00 81.38 193 THR A O 1
ATOM 1579 N N . GLY A 1 194 ? -5.895 -1.425 -5.190 1.00 86.19 194 GLY A N 1
ATOM 1580 C CA . GLY A 1 194 ? -5.610 -2.341 -6.302 1.00 86.19 194 GLY A CA 1
ATOM 1581 C C . GLY A 1 194 ? -4.684 -3.508 -5.936 1.00 86.19 194 GLY A C 1
ATOM 1582 O O . GLY A 1 194 ? -5.092 -4.443 -5.256 1.00 86.19 194 GLY A O 1
ATOM 1583 N N . ALA A 1 195 ? -3.427 -3.434 -6.374 1.00 92.25 195 ALA A N 1
ATOM 1584 C CA . ALA A 1 195 ? -2.391 -4.455 -6.198 1.00 92.25 195 ALA A CA 1
ATOM 1585 C C . ALA A 1 195 ? -1.540 -4.298 -4.919 1.00 92.25 195 ALA A C 1
ATOM 1587 O O . ALA A 1 195 ? -0.514 -4.960 -4.784 1.00 92.25 195 ALA A O 1
ATOM 1588 N N . GLU A 1 196 ? -1.911 -3.395 -4.011 1.00 95.19 196 GLU A N 1
ATOM 1589 C CA . GLU A 1 196 ? -1.075 -3.006 -2.874 1.00 95.19 196 GLU A CA 1
ATOM 1590 C C . GLU A 1 196 ? -1.667 -3.430 -1.531 1.00 95.19 196 GLU A C 1
ATOM 1592 O O . GLU A 1 196 ? -2.889 -3.484 -1.336 1.00 95.19 196 GLU A O 1
ATOM 1597 N N . PHE A 1 197 ? -0.760 -3.738 -0.612 1.00 97.75 197 PHE A N 1
ATOM 1598 C CA . PHE A 1 197 ? -1.012 -3.985 0.799 1.00 97.75 197 PHE A CA 1
ATOM 1599 C C . PHE A 1 197 ? -0.056 -3.126 1.618 1.00 97.75 197 PHE A C 1
ATOM 1601 O O . PHE A 1 197 ? 0.971 -2.662 1.117 1.00 97.75 197 PHE A O 1
ATOM 1608 N N . ALA A 1 198 ? -0.372 -2.943 2.891 1.00 97.25 198 ALA A N 1
ATOM 1609 C CA . ALA A 1 198 ? 0.537 -2.314 3.828 1.00 97.25 198 ALA A CA 1
ATOM 1610 C C . ALA A 1 198 ? 0.633 -3.103 5.128 1.00 97.25 198 ALA A C 1
ATOM 1612 O O . ALA A 1 198 ? -0.328 -3.745 5.544 1.00 97.25 198 ALA A O 1
ATOM 1613 N N . ILE A 1 199 ? 1.787 -3.024 5.776 1.00 96.12 199 ILE A N 1
ATOM 1614 C CA . ILE A 1 199 ? 2.003 -3.516 7.130 1.00 96.12 199 ILE A CA 1
ATOM 1615 C C . ILE A 1 199 ? 2.318 -2.312 8.006 1.00 96.12 199 ILE A C 1
ATOM 1617 O O . ILE A 1 199 ? 3.213 -1.526 7.683 1.00 96.12 199 ILE A O 1
ATOM 1621 N N . LEU A 1 200 ? 1.612 -2.210 9.128 1.00 94.31 200 LEU A N 1
ATOM 1622 C CA . LEU A 1 200 ? 1.992 -1.343 10.235 1.00 94.31 200 LEU A CA 1
ATOM 1623 C C . LEU A 1 200 ? 2.500 -2.225 11.370 1.00 94.31 200 LEU A C 1
ATOM 1625 O O . LEU A 1 200 ? 1.761 -3.077 11.866 1.00 94.31 200 LEU A O 1
ATOM 1629 N N . MET A 1 201 ? 3.760 -2.054 11.757 1.00 91.25 201 MET A N 1
ATOM 1630 C CA . MET A 1 201 ? 4.302 -2.705 12.949 1.00 91.25 201 MET A CA 1
ATOM 1631 C C . MET A 1 201 ? 4.480 -1.667 14.055 1.00 91.25 201 MET A C 1
ATOM 1633 O O . MET A 1 201 ? 5.034 -0.599 13.767 1.00 91.25 201 MET A O 1
ATOM 1637 N N . PRO A 1 202 ? 4.059 -1.983 15.294 1.00 81.00 202 PRO A N 1
ATOM 1638 C CA . PRO A 1 202 ? 4.394 -1.160 16.445 1.00 81.00 202 PRO A CA 1
ATOM 1639 C C . PRO A 1 202 ? 5.910 -1.203 16.670 1.00 81.00 202 PRO A C 1
ATOM 1641 O O . PRO A 1 202 ? 6.550 -2.218 16.379 1.00 81.00 202 PRO A O 1
ATOM 1644 N N . GLU A 1 203 ? 6.448 -0.108 17.203 1.00 80.31 203 GLU A N 1
ATOM 1645 C CA . GLU A 1 203 ? 7.873 0.123 17.465 1.00 80.31 203 GLU A CA 1
ATOM 1646 C C . GLU A 1 203 ? 8.701 0.379 16.200 1.00 80.31 203 GLU A C 1
ATOM 1648 O O . GLU A 1 203 ? 8.826 -0.454 15.295 1.00 80.31 203 GLU A O 1
ATOM 1653 N N . ASN A 1 204 ? 9.325 1.556 16.164 1.00 78.19 204 ASN A N 1
ATOM 1654 C CA . ASN A 1 204 ? 10.259 1.914 15.112 1.00 78.19 204 ASN A CA 1
ATOM 1655 C C . ASN A 1 204 ? 11.471 0.962 15.121 1.00 78.19 204 ASN A C 1
ATOM 1657 O O . ASN A 1 204 ? 11.969 0.570 16.176 1.00 78.19 204 ASN A O 1
ATOM 1661 N N . LYS A 1 205 ? 11.961 0.599 13.935 1.00 80.88 205 LYS A N 1
ATOM 1662 C CA . LYS A 1 205 ? 13.142 -0.257 13.771 1.00 80.88 205 LYS A CA 1
ATOM 1663 C C . LYS A 1 205 ? 14.287 0.566 13.220 1.00 80.88 205 LYS A C 1
ATOM 1665 O O . LYS A 1 205 ? 14.096 1.347 12.290 1.00 80.88 205 LYS A O 1
ATOM 1670 N N . ALA A 1 206 ? 15.489 0.341 13.743 1.00 84.38 206 ALA A N 1
ATOM 1671 C CA . ALA A 1 206 ? 16.689 0.891 13.129 1.00 84.38 206 ALA A CA 1
ATOM 1672 C C . ALA A 1 206 ? 16.843 0.356 11.694 1.00 84.38 206 ALA A C 1
ATOM 1674 O O . ALA A 1 206 ? 16.426 -0.767 11.398 1.00 84.38 206 ALA A O 1
ATOM 1675 N N . PHE A 1 207 ? 17.497 1.127 10.822 1.00 86.56 207 PHE A N 1
ATOM 1676 C CA . PHE A 1 207 ? 17.658 0.794 9.402 1.00 86.56 207 PHE A CA 1
ATOM 1677 C C . PHE A 1 207 ? 18.080 -0.665 9.157 1.00 86.56 207 PHE A C 1
ATOM 1679 O O . PHE A 1 207 ? 17.425 -1.382 8.407 1.00 86.56 207 PHE A O 1
ATOM 1686 N N . TYR A 1 208 ? 19.133 -1.138 9.833 1.00 85.69 208 TYR A N 1
ATOM 1687 C CA . TYR A 1 208 ? 19.655 -2.497 9.641 1.00 85.69 208 TYR A CA 1
ATOM 1688 C C . TYR A 1 208 ? 18.687 -3.599 10.102 1.00 85.69 208 TYR A C 1
ATOM 1690 O O . TYR A 1 208 ? 18.652 -4.687 9.521 1.00 85.69 208 TYR A O 1
ATOM 1698 N N . GLU A 1 209 ? 17.885 -3.335 11.135 1.00 90.12 209 GLU A N 1
ATOM 1699 C CA . GLU A 1 209 ? 16.856 -4.271 11.599 1.00 90.12 209 GLU A CA 1
ATOM 1700 C C . GLU A 1 209 ? 15.694 -4.331 10.610 1.00 90.12 209 GLU A C 1
ATOM 1702 O O . GLU A 1 209 ? 15.218 -5.417 10.272 1.00 90.12 209 GLU A O 1
ATOM 1707 N N . LEU A 1 210 ? 15.277 -3.169 10.101 1.00 91.50 210 LEU A N 1
ATOM 1708 C CA . LEU A 1 210 ? 14.263 -3.057 9.061 1.00 91.50 210 LEU A CA 1
ATOM 1709 C C . LEU A 1 210 ? 14.710 -3.740 7.763 1.00 91.50 210 LEU A C 1
ATOM 1711 O O . LEU A 1 2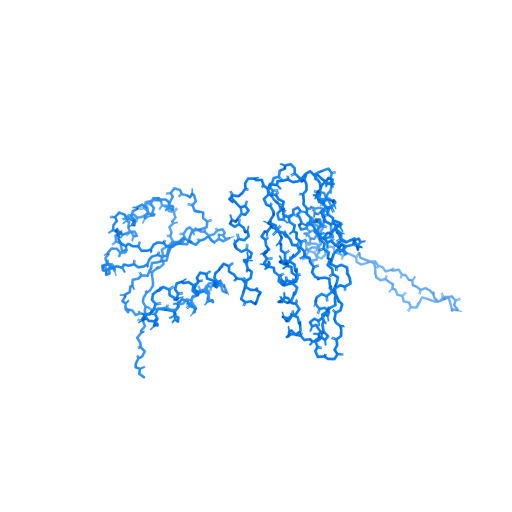10 ? 13.943 -4.499 7.175 1.00 91.50 210 LEU A O 1
ATOM 1715 N N . GLU A 1 211 ? 15.956 -3.531 7.343 1.00 92.44 211 GLU A N 1
ATOM 1716 C CA . GLU A 1 211 ? 16.543 -4.190 6.175 1.00 92.44 211 GLU A CA 1
ATOM 1717 C C . GLU A 1 211 ? 16.541 -5.714 6.339 1.00 92.44 211 GLU A C 1
ATOM 1719 O O . GLU A 1 211 ? 16.094 -6.443 5.450 1.00 92.44 211 GLU A O 1
ATOM 1724 N N . THR A 1 212 ? 16.980 -6.203 7.500 1.00 93.44 212 THR A N 1
ATOM 1725 C CA . THR A 1 212 ? 16.984 -7.640 7.808 1.00 93.44 212 THR A CA 1
ATOM 1726 C C . THR A 1 212 ? 15.569 -8.218 7.782 1.00 93.44 212 THR A C 1
ATOM 1728 O O . THR A 1 212 ? 15.350 -9.304 7.231 1.00 93.44 212 THR A O 1
ATOM 1731 N N . TYR A 1 213 ? 14.594 -7.486 8.328 1.00 93.31 213 TYR A N 1
ATOM 1732 C CA . TYR A 1 213 ? 13.186 -7.872 8.304 1.00 93.31 213 TYR A CA 1
ATOM 1733 C C . TYR A 1 213 ? 12.642 -7.947 6.872 1.00 93.31 213 TYR A C 1
ATOM 1735 O O . TYR A 1 213 ? 12.117 -8.988 6.481 1.00 93.31 213 TYR A O 1
ATOM 1743 N N . LEU A 1 214 ? 12.828 -6.898 6.060 1.00 94.62 214 LEU A N 1
ATOM 1744 C CA . LEU A 1 214 ? 12.360 -6.861 4.668 1.00 94.62 214 LEU A CA 1
ATOM 1745 C C . LEU A 1 214 ? 12.991 -7.966 3.823 1.00 94.62 214 LEU A C 1
ATOM 1747 O O . LEU A 1 214 ? 12.299 -8.623 3.048 1.00 94.62 214 LEU A O 1
ATOM 1751 N N . LYS A 1 215 ? 14.285 -8.228 4.014 1.00 94.69 215 LYS A N 1
ATOM 1752 C CA . LYS A 1 215 ? 14.984 -9.320 3.335 1.00 94.69 215 LYS A CA 1
ATOM 1753 C C . LYS A 1 215 ? 14.410 -10.687 3.708 1.00 94.69 215 LYS A C 1
ATOM 1755 O O . LYS A 1 215 ? 14.226 -11.531 2.833 1.00 94.69 215 LYS A O 1
ATOM 1760 N N . THR A 1 216 ? 14.109 -10.902 4.988 1.00 94.12 216 THR A N 1
ATOM 1761 C CA . THR A 1 216 ? 13.512 -12.155 5.482 1.00 94.12 216 THR A CA 1
ATOM 1762 C C . THR A 1 216 ? 12.084 -12.331 4.970 1.00 94.12 216 THR A C 1
ATOM 1764 O O . THR A 1 216 ? 11.720 -13.417 4.514 1.00 94.12 216 THR A O 1
ATOM 1767 N N . LEU A 1 217 ? 11.290 -11.257 4.987 1.00 93.56 217 LEU A N 1
ATOM 1768 C CA . LEU A 1 217 ? 9.924 -11.247 4.474 1.00 93.56 217 LEU A CA 1
ATOM 1769 C C . LEU A 1 217 ? 9.899 -11.533 2.968 1.00 93.56 217 LEU A C 1
ATOM 1771 O O . LEU A 1 217 ? 9.184 -12.432 2.533 1.00 93.56 217 LEU A O 1
ATOM 1775 N N . HIS A 1 218 ? 10.742 -10.850 2.187 1.00 93.69 218 HIS A N 1
ATOM 1776 C CA . HIS A 1 218 ? 10.865 -11.095 0.751 1.00 93.69 218 HIS A CA 1
ATOM 1777 C C . HIS A 1 218 ? 11.306 -12.533 0.459 1.00 93.69 218 HIS A C 1
ATOM 1779 O O . HIS A 1 218 ? 10.716 -13.194 -0.387 1.00 93.69 218 HIS A O 1
ATOM 1785 N N . GLN A 1 219 ? 12.285 -13.062 1.200 1.00 93.38 219 GLN A N 1
ATOM 1786 C CA . GLN A 1 219 ? 12.730 -14.447 1.033 1.00 93.38 219 GLN A CA 1
ATOM 1787 C C . GLN A 1 219 ? 11.633 -15.470 1.373 1.00 93.38 219 GLN A C 1
ATOM 1789 O O . GLN A 1 219 ? 11.605 -16.540 0.769 1.00 93.38 219 GLN A O 1
ATOM 1794 N N . SER A 1 220 ? 10.736 -15.144 2.305 1.00 92.00 220 SER A N 1
ATOM 1795 C CA . SER A 1 220 ? 9.574 -15.976 2.660 1.00 92.00 220 SER A CA 1
ATOM 1796 C C . SER A 1 220 ? 8.453 -15.898 1.620 1.00 92.00 220 SER A C 1
ATOM 1798 O O . SER A 1 220 ? 7.668 -16.831 1.493 1.00 92.00 220 SER A O 1
ATOM 1800 N N . CYS A 1 221 ? 8.395 -14.796 0.869 1.00 92.12 221 CYS A N 1
ATOM 1801 C CA . CYS A 1 221 ? 7.474 -14.596 -0.251 1.00 92.12 221 CYS A CA 1
ATOM 1802 C C . CYS A 1 221 ? 8.074 -15.018 -1.599 1.00 92.12 221 CYS A C 1
ATOM 1804 O O . CYS A 1 221 ? 7.448 -14.826 -2.640 1.00 92.12 221 CYS A O 1
ATOM 1806 N N . LYS A 1 222 ? 9.298 -15.549 -1.602 1.00 86.88 222 LYS A N 1
ATOM 1807 C CA . LYS A 1 222 ? 9.945 -16.014 -2.820 1.00 86.88 222 LYS A CA 1
ATOM 1808 C C . LYS A 1 222 ? 9.254 -17.291 -3.290 1.00 86.88 222 LYS A C 1
ATOM 1810 O O . LYS A 1 222 ? 8.991 -18.175 -2.480 1.00 86.88 222 LYS A O 1
ATOM 1815 N N . ASP A 1 223 ? 8.997 -17.380 -4.592 1.00 86.44 223 ASP A N 1
ATOM 1816 C CA . ASP A 1 223 ? 8.369 -18.541 -5.230 1.00 86.44 223 ASP A CA 1
ATOM 1817 C C . ASP A 1 223 ? 6.917 -18.785 -4.766 1.00 86.44 223 ASP A C 1
ATOM 1819 O O . ASP A 1 223 ? 6.455 -19.926 -4.711 1.00 86.44 223 ASP A O 1
ATOM 1823 N N . LEU A 1 224 ? 6.173 -17.720 -4.435 1.00 93.00 224 LEU A N 1
ATOM 1824 C CA . LEU A 1 224 ? 4.738 -17.833 -4.178 1.00 93.00 224 LEU A CA 1
ATOM 1825 C C . LEU A 1 224 ? 4.010 -18.268 -5.454 1.00 93.00 224 LEU A C 1
ATOM 1827 O O . LEU A 1 224 ? 4.027 -17.573 -6.474 1.00 93.00 224 LEU A O 1
ATOM 1831 N N . VAL A 1 225 ? 3.341 -19.415 -5.363 1.00 94.19 225 VAL A N 1
ATOM 1832 C CA . VAL A 1 225 ? 2.515 -19.977 -6.431 1.00 94.19 225 VAL A CA 1
ATOM 1833 C C . VAL A 1 225 ? 1.106 -20.183 -5.910 1.00 94.19 225 VAL A C 1
ATOM 1835 O O . VAL A 1 225 ? 0.901 -20.792 -4.859 1.00 94.19 225 VAL A O 1
ATOM 1838 N N . TYR A 1 226 ? 0.133 -19.693 -6.669 1.00 94.19 226 TYR A N 1
ATOM 1839 C CA . TYR A 1 226 ? -1.280 -19.896 -6.397 1.00 94.19 226 TYR A CA 1
ATOM 1840 C C . TYR A 1 226 ? -1.899 -20.736 -7.508 1.00 94.19 226 TYR A C 1
ATOM 1842 O O . TYR A 1 226 ? -1.818 -20.389 -8.686 1.00 94.19 226 TYR A O 1
ATOM 1850 N N . HIS A 1 227 ? -2.517 -21.848 -7.117 1.00 93.25 227 HIS A N 1
ATOM 1851 C CA . HIS A 1 227 ? -3.168 -22.769 -8.039 1.00 93.25 227 HIS A CA 1
ATOM 1852 C C . HIS A 1 227 ? -4.621 -22.343 -8.255 1.00 93.25 227 HIS A C 1
ATOM 1854 O O . HIS A 1 227 ? -5.413 -22.330 -7.309 1.00 93.25 227 HIS A O 1
ATOM 1860 N N . TYR A 1 228 ? -4.973 -22.012 -9.497 1.00 89.00 228 TYR A N 1
ATOM 1861 C CA . TYR A 1 228 ? -6.342 -21.679 -9.886 1.00 89.00 228 TYR A CA 1
ATOM 1862 C C . TYR A 1 228 ? -6.773 -22.546 -11.073 1.00 89.00 228 TYR A C 1
ATOM 1864 O O . TYR A 1 228 ? -6.304 -22.369 -12.200 1.00 89.00 228 TYR A O 1
ATOM 1872 N N . HIS A 1 229 ? -7.678 -23.493 -10.810 1.00 88.31 229 HIS A N 1
ATOM 1873 C CA . HIS A 1 229 ? -8.015 -24.585 -11.730 1.00 88.31 229 HIS A CA 1
ATOM 1874 C C . HIS A 1 229 ? -6.760 -25.347 -12.193 1.00 88.31 229 HIS A C 1
ATOM 1876 O O . HIS A 1 229 ? -6.081 -25.936 -11.357 1.00 88.31 229 HIS A O 1
ATOM 1882 N N . ASP A 1 230 ? -6.455 -25.324 -13.493 1.00 88.56 230 ASP A N 1
ATOM 1883 C CA . ASP A 1 230 ? -5.318 -26.023 -14.104 1.00 88.56 230 ASP A CA 1
ATOM 1884 C C . ASP A 1 230 ? -4.095 -25.107 -14.325 1.00 88.56 230 ASP A C 1
ATOM 1886 O O . ASP A 1 230 ? -3.157 -25.488 -15.026 1.00 88.56 230 ASP A O 1
ATOM 1890 N N . ASN A 1 231 ? -4.109 -23.884 -13.777 1.00 88.00 231 ASN A N 1
ATOM 1891 C CA . ASN A 1 231 ? -3.042 -22.900 -13.962 1.00 88.00 231 ASN A CA 1
ATOM 1892 C C . ASN A 1 231 ? -2.282 -22.621 -12.661 1.00 88.00 231 ASN A C 1
ATOM 1894 O O . ASN A 1 231 ? -2.883 -22.419 -11.602 1.00 88.00 231 ASN A O 1
ATOM 1898 N N . ASP A 1 232 ? -0.963 -22.495 -12.799 1.00 93.12 232 ASP A N 1
ATOM 1899 C CA . ASP A 1 232 ? -0.057 -22.048 -11.745 1.00 93.12 232 ASP A CA 1
ATOM 1900 C C . ASP A 1 232 ? 0.256 -20.563 -11.938 1.00 93.12 232 ASP A C 1
ATOM 1902 O O . ASP A 1 232 ? 0.807 -20.150 -12.964 1.00 93.12 232 ASP A O 1
ATOM 1906 N N . ILE A 1 233 ? -0.109 -19.747 -10.951 1.00 92.81 233 ILE A N 1
ATOM 1907 C CA . ILE A 1 233 ? 0.076 -18.297 -10.989 1.00 92.81 233 ILE A CA 1
ATOM 1908 C C . ILE A 1 233 ? 1.233 -17.936 -10.071 1.00 92.81 233 ILE A C 1
ATOM 1910 O O . ILE A 1 233 ? 1.115 -18.000 -8.847 1.00 92.81 233 ILE A O 1
ATOM 1914 N N . PHE A 1 234 ? 2.345 -17.547 -10.684 1.00 92.69 234 PHE A N 1
ATOM 1915 C CA . PHE A 1 234 ? 3.536 -17.078 -9.988 1.00 92.69 234 PHE A CA 1
ATOM 1916 C C . PHE A 1 234 ? 3.369 -15.615 -9.598 1.00 92.69 234 PHE A C 1
ATOM 1918 O O . PHE A 1 234 ? 2.966 -14.789 -10.423 1.00 92.69 234 PHE A O 1
ATOM 1925 N N . VAL A 1 235 ? 3.688 -15.305 -8.345 1.00 93.44 235 VAL A N 1
ATOM 1926 C CA . VAL A 1 235 ? 3.563 -13.957 -7.799 1.00 93.44 235 VAL A CA 1
ATOM 1927 C C . VAL A 1 235 ? 4.870 -13.511 -7.183 1.00 93.44 235 VAL A C 1
ATOM 1929 O O . VAL A 1 235 ? 5.357 -14.110 -6.227 1.00 93.44 235 VAL A O 1
ATOM 1932 N N . ASP A 1 236 ? 5.370 -12.395 -7.699 1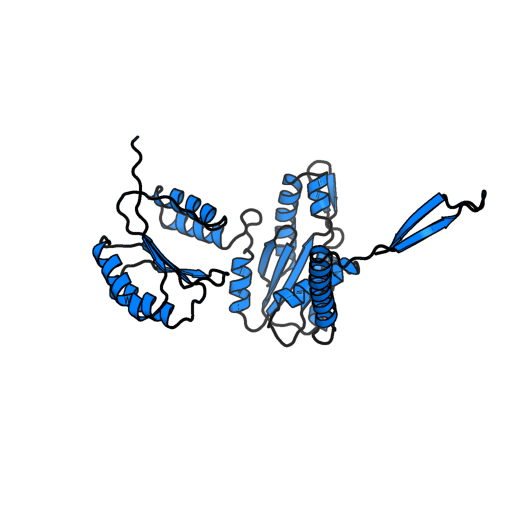.00 93.75 236 ASP A N 1
ATOM 1933 C CA . ASP A 1 236 ? 6.483 -11.660 -7.122 1.00 93.75 236 ASP A CA 1
ATOM 1934 C C . ASP A 1 236 ? 5.961 -10.426 -6.384 1.00 93.75 236 ASP A C 1
ATOM 1936 O O . ASP A 1 236 ? 4.970 -9.803 -6.783 1.00 93.75 236 ASP A O 1
ATOM 1940 N N . LEU A 1 237 ? 6.634 -10.091 -5.286 1.00 96.62 237 LEU A N 1
ATOM 1941 C CA . LEU A 1 237 ? 6.292 -8.954 -4.444 1.00 96.62 237 LEU A CA 1
ATOM 1942 C C . LEU A 1 237 ? 7.488 -8.016 -4.315 1.00 96.62 237 LEU A C 1
ATOM 1944 O O . LEU A 1 237 ? 8.587 -8.439 -3.938 1.00 96.62 237 LEU A O 1
ATOM 1948 N N . THR A 1 238 ? 7.225 -6.731 -4.529 1.00 96.88 238 THR A N 1
ATOM 1949 C CA . THR A 1 238 ? 8.168 -5.649 -4.253 1.00 96.88 238 THR A CA 1
ATOM 1950 C C . THR A 1 238 ? 7.764 -4.927 -2.968 1.00 96.88 238 THR A C 1
ATOM 1952 O O . THR A 1 238 ? 6.600 -4.557 -2.792 1.00 96.88 238 THR A O 1
ATOM 1955 N N . PHE A 1 239 ? 8.728 -4.694 -2.076 1.00 97.25 239 PHE A N 1
ATOM 1956 C CA . PHE A 1 239 ? 8.496 -4.054 -0.778 1.00 97.25 239 PHE A CA 1
ATOM 1957 C C . PHE A 1 239 ? 9.107 -2.651 -0.702 1.00 97.25 239 PHE A C 1
ATOM 1959 O O . PHE A 1 239 ? 10.137 -2.359 -1.310 1.00 97.25 239 PHE A O 1
ATOM 1966 N N . ALA A 1 240 ? 8.514 -1.775 0.100 1.00 96.56 240 ALA A N 1
ATOM 1967 C CA . ALA A 1 240 ? 9.068 -0.458 0.378 1.00 96.56 240 ALA A CA 1
ATOM 1968 C C . ALA A 1 240 ? 8.819 -0.043 1.821 1.00 96.56 240 ALA A C 1
ATOM 1970 O O . ALA A 1 240 ? 7.765 -0.332 2.376 1.00 96.56 240 ALA A O 1
ATOM 1971 N N . SER A 1 241 ? 9.772 0.663 2.418 1.00 95.44 241 SER A N 1
ATOM 1972 C CA . SER A 1 241 ? 9.625 1.248 3.751 1.00 95.44 241 SER A CA 1
ATOM 1973 C C . SER A 1 241 ? 10.400 2.564 3.849 1.00 95.44 241 SER A C 1
ATOM 1975 O O . SER A 1 241 ? 11.013 3.007 2.876 1.00 95.44 241 SER A O 1
ATOM 1977 N N . SER A 1 242 ? 10.361 3.212 5.008 1.00 92.19 242 SER A N 1
ATOM 1978 C CA . SER A 1 242 ? 11.094 4.443 5.304 1.00 92.19 242 SER A CA 1
ATOM 1979 C C . SER A 1 242 ? 11.761 4.342 6.671 1.00 92.19 242 SER A C 1
ATOM 1981 O O . SER A 1 242 ? 11.119 3.955 7.645 1.00 92.19 242 SER A O 1
ATOM 1983 N N . SER A 1 243 ? 13.033 4.729 6.732 1.00 87.62 243 SER A N 1
ATOM 1984 C CA . SER A 1 243 ? 13.836 4.853 7.956 1.00 87.62 243 SER A CA 1
ATOM 1985 C C . SER A 1 243 ? 14.125 6.326 8.293 1.00 87.62 243 SER A C 1
ATOM 1987 O O . SER A 1 243 ? 15.159 6.642 8.872 1.00 87.62 243 SER A O 1
ATOM 1989 N N . SER A 1 244 ? 13.239 7.238 7.881 1.00 78.62 244 SER A N 1
ATOM 1990 C CA . SER A 1 244 ? 13.356 8.676 8.147 1.00 78.62 244 SER A CA 1
ATOM 1991 C C . SER A 1 244 ? 13.115 9.022 9.621 1.00 78.62 244 SER A C 1
ATOM 1993 O O . SER A 1 244 ? 12.226 8.447 10.256 1.00 78.62 244 SER A O 1
ATOM 1995 N N . ASP A 1 245 ? 13.855 10.017 10.119 1.00 69.81 245 ASP A N 1
ATOM 1996 C CA . ASP A 1 245 ? 13.697 10.566 11.474 1.00 69.81 245 ASP A CA 1
ATOM 1997 C C . ASP A 1 245 ? 12.393 11.373 11.622 1.00 69.81 245 ASP A C 1
ATOM 1999 O O . ASP A 1 245 ? 11.842 11.483 12.714 1.00 69.81 245 ASP A O 1
ATOM 2003 N N . SER A 1 246 ? 11.873 11.929 10.520 1.00 74.56 246 SER A N 1
ATOM 2004 C CA . SER A 1 246 ? 10.589 12.639 10.485 1.00 74.56 246 SER A CA 1
ATOM 2005 C C . SER A 1 246 ? 9.503 11.751 9.878 1.00 74.56 246 SER A C 1
ATOM 2007 O O . SER A 1 246 ? 9.637 11.223 8.769 1.00 74.56 246 SER A O 1
ATOM 2009 N N . LYS A 1 247 ? 8.374 11.632 10.578 1.00 72.19 247 LYS A N 1
ATOM 2010 C CA . LYS A 1 247 ? 7.186 10.923 10.079 1.00 72.19 247 LYS A CA 1
ATOM 2011 C C . LYS A 1 247 ? 6.311 11.789 9.160 1.00 72.19 247 LYS A C 1
ATOM 2013 O O . LYS A 1 247 ? 5.336 11.287 8.605 1.00 72.19 247 LYS A O 1
ATOM 2018 N N . ASP A 1 248 ? 6.690 13.046 8.920 1.00 76.94 248 ASP A N 1
ATOM 2019 C CA . ASP A 1 248 ? 6.008 13.899 7.945 1.00 76.94 248 ASP A CA 1
ATOM 2020 C C . ASP A 1 248 ? 6.113 13.288 6.545 1.00 76.94 248 ASP A C 1
ATOM 2022 O O . ASP A 1 248 ? 7.164 12.773 6.139 1.00 76.94 248 ASP A O 1
ATOM 2026 N N . ASP A 1 249 ? 5.013 13.356 5.797 1.00 83.25 249 ASP A N 1
ATOM 2027 C CA . ASP A 1 249 ? 4.907 12.832 4.436 1.00 83.25 249 ASP A CA 1
ATOM 2028 C C . ASP A 1 249 ? 5.298 11.346 4.297 1.00 83.25 249 ASP A C 1
ATOM 2030 O O . ASP A 1 249 ? 5.775 10.922 3.240 1.00 83.25 249 ASP A O 1
ATOM 2034 N N . ILE A 1 250 ? 5.091 10.524 5.335 1.00 88.12 250 ILE A N 1
ATOM 2035 C CA . ILE A 1 250 ? 5.466 9.098 5.331 1.00 88.12 250 ILE A CA 1
ATOM 2036 C C . ILE A 1 250 ? 4.928 8.336 4.110 1.00 88.12 250 ILE A C 1
ATOM 2038 O O . ILE A 1 250 ? 5.666 7.573 3.484 1.00 88.12 250 ILE A O 1
ATOM 2042 N N . PHE A 1 251 ? 3.678 8.602 3.711 1.00 88.69 251 PHE A N 1
ATOM 2043 C CA . PHE A 1 251 ? 3.076 8.028 2.505 1.00 88.69 251 PHE A CA 1
ATOM 2044 C C . PHE A 1 251 ? 3.885 8.366 1.248 1.00 88.69 251 PHE A C 1
ATOM 2046 O O . PHE A 1 251 ? 4.181 7.480 0.447 1.00 88.69 251 PHE A O 1
ATOM 2053 N N . SER A 1 252 ? 4.286 9.630 1.091 1.00 87.25 252 SER A N 1
ATOM 2054 C CA . SER A 1 252 ? 5.085 10.089 -0.047 1.00 87.25 252 SER A CA 1
ATOM 2055 C C . SER A 1 252 ? 6.481 9.466 -0.033 1.00 87.25 252 SER A C 1
ATOM 2057 O O . SER A 1 252 ? 6.951 8.997 -1.069 1.00 87.25 252 SER A O 1
ATOM 2059 N N . LYS A 1 253 ? 7.133 9.400 1.136 1.00 88.94 253 LYS A N 1
ATOM 2060 C CA . LYS A 1 253 ? 8.465 8.791 1.304 1.00 88.94 253 LYS A CA 1
ATOM 2061 C C . LYS A 1 253 ? 8.469 7.317 0.905 1.00 88.94 253 LYS A C 1
ATOM 2063 O O . LYS A 1 253 ? 9.282 6.902 0.077 1.00 88.94 253 LYS A O 1
ATOM 2068 N N . VAL A 1 254 ? 7.517 6.538 1.420 1.00 92.81 254 VAL A N 1
ATOM 2069 C CA . VAL A 1 254 ? 7.405 5.111 1.084 1.00 92.81 254 VAL A CA 1
ATOM 2070 C C . VAL A 1 254 ? 6.975 4.907 -0.370 1.00 92.81 254 VAL A C 1
ATOM 2072 O O . VAL A 1 254 ? 7.501 4.016 -1.035 1.00 92.81 254 VAL A O 1
ATOM 2075 N N . SER A 1 255 ? 6.116 5.772 -0.919 1.00 91.06 255 SER A N 1
ATOM 2076 C CA . SER A 1 255 ? 5.770 5.735 -2.346 1.00 91.06 255 SER A CA 1
ATOM 2077 C C . SER A 1 255 ? 6.987 5.975 -3.248 1.00 91.06 255 SER A C 1
ATOM 2079 O O . SER A 1 255 ? 7.121 5.308 -4.276 1.00 91.06 255 SER A O 1
ATOM 2081 N N . MET A 1 256 ? 7.890 6.894 -2.882 1.00 88.62 256 MET A N 1
ATOM 2082 C CA . MET A 1 256 ? 9.137 7.122 -3.623 1.00 88.62 256 MET A CA 1
ATOM 2083 C C . MET A 1 256 ? 10.060 5.900 -3.558 1.00 88.62 256 MET A C 1
ATOM 2085 O O . MET A 1 256 ? 10.582 5.479 -4.593 1.00 88.62 256 MET A O 1
ATOM 2089 N N . ALA A 1 257 ? 10.213 5.287 -2.378 1.00 92.44 257 ALA A N 1
ATOM 2090 C CA . ALA A 1 257 ? 10.976 4.046 -2.233 1.00 92.44 257 ALA A CA 1
ATOM 2091 C C . ALA A 1 257 ? 10.398 2.913 -3.088 1.00 92.44 257 ALA A C 1
ATOM 2093 O O . ALA A 1 257 ? 11.148 2.232 -3.787 1.00 92.44 257 ALA A O 1
ATOM 2094 N N . LEU A 1 258 ? 9.072 2.752 -3.101 1.00 94.31 258 LEU A N 1
ATOM 2095 C CA . LEU A 1 258 ? 8.409 1.731 -3.909 1.00 94.31 258 LEU A CA 1
ATOM 2096 C C . LEU A 1 258 ? 8.644 1.950 -5.402 1.00 94.31 258 LEU A C 1
ATOM 2098 O O . LEU A 1 258 ? 8.995 1.017 -6.125 1.00 94.31 258 LEU A O 1
ATOM 2102 N N . GLN A 1 259 ? 8.485 3.187 -5.874 1.00 91.38 259 GLN A N 1
ATOM 2103 C CA . GLN A 1 259 ? 8.733 3.518 -7.274 1.00 91.38 259 GLN A CA 1
ATOM 2104 C C . GLN A 1 259 ? 10.186 3.231 -7.667 1.00 91.38 259 GLN A C 1
ATOM 2106 O O . GLN A 1 259 ? 10.438 2.692 -8.750 1.00 91.38 259 GLN A O 1
ATOM 2111 N N . TYR A 1 260 ? 11.138 3.567 -6.797 1.00 89.06 260 TYR A N 1
ATOM 2112 C CA . TYR A 1 260 ? 12.546 3.287 -7.036 1.00 89.06 260 TYR A CA 1
ATOM 2113 C C . TYR A 1 260 ? 12.830 1.785 -7.092 1.00 89.06 260 TYR A C 1
ATOM 2115 O O . TYR A 1 260 ? 13.444 1.331 -8.059 1.00 89.06 260 TYR A O 1
ATOM 2123 N N . ALA A 1 261 ? 12.319 1.013 -6.125 1.00 92.56 261 ALA A N 1
ATOM 2124 C CA . ALA A 1 261 ? 12.457 -0.441 -6.094 1.00 92.56 261 ALA A CA 1
ATOM 2125 C C . ALA A 1 261 ? 11.944 -1.073 -7.395 1.00 92.56 261 ALA A C 1
ATOM 2127 O O . ALA A 1 261 ? 12.669 -1.816 -8.055 1.00 92.56 261 ALA A O 1
ATOM 2128 N N . LYS A 1 262 ? 10.749 -0.672 -7.846 1.00 91.81 262 LYS A N 1
ATOM 2129 C CA . LYS A 1 262 ? 10.151 -1.149 -9.103 1.00 91.81 262 LYS A CA 1
ATOM 2130 C C . LYS A 1 262 ? 10.966 -0.760 -10.337 1.00 91.81 262 LYS A C 1
ATOM 2132 O O . LYS A 1 262 ? 11.145 -1.569 -11.243 1.00 91.81 262 LYS A O 1
ATOM 2137 N N . THR A 1 263 ? 11.477 0.472 -10.378 1.00 88.38 263 THR A N 1
ATOM 2138 C CA . THR A 1 263 ? 12.266 0.979 -11.516 1.00 88.38 263 THR A CA 1
ATOM 2139 C C . THR A 1 263 ? 13.601 0.250 -11.637 1.00 88.38 263 THR A C 1
ATOM 2141 O O . THR A 1 263 ? 14.004 -0.131 -12.734 1.00 88.38 263 THR A O 1
ATOM 2144 N N . MET A 1 264 ? 14.263 0.012 -10.504 1.00 86.12 264 MET A N 1
ATOM 2145 C CA . MET A 1 264 ? 15.543 -0.692 -10.435 1.00 86.12 264 MET A CA 1
ATOM 2146 C C . MET A 1 264 ? 15.396 -2.220 -10.407 1.00 86.12 264 MET A C 1
ATOM 2148 O O . MET A 1 264 ? 16.406 -2.920 -10.448 1.00 86.12 264 MET A O 1
ATOM 2152 N N . ARG A 1 265 ? 14.159 -2.741 -10.362 1.00 88.31 265 ARG A N 1
ATOM 2153 C CA . ARG A 1 265 ? 13.837 -4.170 -10.192 1.00 88.31 265 ARG A CA 1
ATOM 2154 C C . ARG A 1 265 ? 14.509 -4.775 -8.957 1.00 88.31 265 ARG A C 1
ATOM 2156 O O . ARG A 1 265 ? 15.087 -5.860 -9.009 1.00 88.31 265 ARG A O 1
ATOM 2163 N N . LEU A 1 266 ? 14.465 -4.030 -7.858 1.00 91.44 266 LEU A N 1
ATOM 2164 C CA . LEU A 1 266 ? 14.962 -4.459 -6.559 1.00 91.44 266 LEU A CA 1
ATOM 2165 C C . LEU A 1 266 ? 13.829 -5.117 -5.764 1.00 91.44 266 LEU A C 1
ATOM 2167 O O . LEU A 1 266 ? 12.692 -4.658 -5.850 1.00 91.44 266 LEU A O 1
ATOM 2171 N N . PRO A 1 267 ? 14.135 -6.141 -4.947 1.00 93.12 267 PRO A N 1
ATOM 2172 C CA . PRO A 1 267 ? 13.128 -6.834 -4.143 1.00 93.12 267 PRO A CA 1
ATOM 2173 C C . PRO A 1 267 ? 12.491 -5.921 -3.092 1.00 93.12 267 PRO A C 1
ATOM 2175 O O . PRO A 1 267 ? 11.314 -6.053 -2.762 1.00 93.12 267 PRO A O 1
ATOM 2178 N N . TYR A 1 268 ? 13.272 -4.986 -2.555 1.00 96.44 268 TYR A N 1
ATOM 2179 C CA . TYR A 1 268 ? 12.797 -3.977 -1.631 1.00 96.44 268 TYR A CA 1
ATOM 2180 C C . TYR A 1 268 ? 13.651 -2.712 -1.703 1.00 96.44 268 TYR A C 1
ATOM 2182 O O . TYR A 1 268 ? 14.783 -2.742 -2.193 1.00 96.44 268 TYR A O 1
ATOM 2190 N N . TRP A 1 269 ? 13.127 -1.610 -1.168 1.00 94.62 269 TRP A N 1
ATOM 2191 C CA . TRP A 1 269 ? 13.911 -0.406 -0.895 1.00 94.62 269 TRP A CA 1
ATOM 2192 C C . TRP A 1 269 ? 13.459 0.288 0.391 1.00 94.62 269 TRP A C 1
ATOM 2194 O O . TRP A 1 269 ? 12.281 0.253 0.749 1.00 94.62 269 TRP A O 1
ATOM 2204 N N . ILE A 1 270 ? 14.396 0.939 1.077 1.00 93.00 270 ILE A N 1
ATOM 2205 C CA . ILE A 1 270 ? 14.124 1.744 2.269 1.00 93.00 270 ILE A CA 1
ATOM 2206 C C . ILE A 1 270 ? 14.470 3.189 1.933 1.00 93.00 270 ILE A C 1
ATOM 2208 O O . ILE A 1 270 ? 15.579 3.482 1.497 1.00 93.00 270 ILE A O 1
ATOM 2212 N N . TYR A 1 271 ? 13.513 4.092 2.113 1.00 90.31 271 TYR A N 1
ATOM 2213 C CA . TYR A 1 271 ? 13.758 5.522 2.013 1.00 90.31 271 TYR A CA 1
ATOM 2214 C C . TYR A 1 271 ? 14.598 5.999 3.206 1.00 90.31 271 TYR A C 1
ATOM 2216 O O . TYR A 1 271 ? 14.239 5.742 4.356 1.00 90.31 271 TYR A O 1
ATOM 2224 N N . GLU A 1 272 ? 15.655 6.761 2.937 1.00 85.56 272 GLU A N 1
ATOM 2225 C CA . GLU A 1 272 ? 16.415 7.522 3.932 1.00 85.56 272 GLU A CA 1
ATOM 2226 C C . GLU A 1 272 ? 16.422 9.005 3.543 1.00 85.56 272 GLU A C 1
ATOM 2228 O O . GLU A 1 272 ? 16.484 9.336 2.359 1.00 85.56 272 GLU A O 1
ATOM 2233 N N . ASP A 1 273 ? 16.405 9.920 4.516 1.00 79.94 273 ASP A N 1
ATOM 2234 C CA . ASP A 1 273 ? 16.423 11.368 4.234 1.00 79.94 273 ASP A CA 1
ATOM 2235 C C . ASP A 1 273 ? 17.720 11.840 3.559 1.00 79.94 273 ASP A C 1
ATOM 2237 O O . ASP A 1 273 ? 17.738 12.868 2.885 1.00 79.94 273 ASP A O 1
ATOM 2241 N N . SER A 1 274 ? 18.802 11.073 3.714 1.00 72.06 274 SER A N 1
ATOM 2242 C CA . SER A 1 274 ? 20.078 11.294 3.029 1.00 72.06 274 SER A CA 1
ATOM 2243 C C . SER A 1 274 ? 19.996 11.029 1.522 1.00 72.06 274 SER A C 1
ATOM 2245 O O . SER A 1 274 ? 20.837 11.509 0.757 1.00 72.06 274 SER A O 1
ATOM 2247 N N . MET A 1 275 ? 18.989 10.276 1.072 1.00 66.62 275 MET A N 1
ATOM 2248 C CA . MET A 1 275 ? 18.770 9.999 -0.335 1.00 66.62 275 MET A CA 1
ATOM 2249 C C . MET A 1 275 ? 18.076 11.207 -0.969 1.00 66.62 275 MET A C 1
ATOM 2251 O O . MET A 1 275 ? 16.962 11.570 -0.597 1.00 66.62 275 MET A O 1
ATOM 2255 N N . ALA A 1 276 ? 18.703 11.811 -1.980 1.00 60.09 276 ALA A N 1
ATOM 2256 C CA . ALA A 1 276 ? 18.183 12.960 -2.734 1.00 60.09 276 ALA A CA 1
ATOM 2257 C C . ALA A 1 276 ? 16.945 12.632 -3.614 1.00 60.09 276 ALA A C 1
ATOM 2259 O O . ALA A 1 276 ? 16.779 13.151 -4.718 1.00 60.09 276 ALA A O 1
ATOM 2260 N N . PHE A 1 277 ? 16.056 11.748 -3.151 1.00 58.19 277 PHE A N 1
ATOM 2261 C CA . PHE A 1 277 ? 14.804 11.389 -3.815 1.00 58.19 277 PHE A CA 1
ATOM 2262 C C . PHE A 1 277 ? 13.867 12.577 -3.964 1.00 58.19 277 PHE A C 1
ATOM 2264 O O . PHE A 1 277 ? 13.228 12.691 -5.008 1.00 58.19 277 PHE A O 1
ATOM 2271 N N . LYS A 1 278 ? 13.816 13.474 -2.967 1.00 54.22 278 LYS A N 1
ATOM 2272 C CA . LYS A 1 278 ? 13.043 14.717 -3.071 1.00 54.22 278 LYS A CA 1
ATOM 2273 C C . LYS A 1 278 ? 13.470 15.527 -4.289 1.00 54.22 278 LYS A C 1
ATOM 2275 O O . LYS A 1 278 ? 12.607 15.894 -5.073 1.00 54.22 278 LYS A O 1
ATOM 2280 N N . ASP A 1 279 ? 14.768 15.690 -4.532 1.00 57.06 279 ASP A N 1
ATOM 2281 C CA . ASP A 1 279 ? 15.255 16.463 -5.679 1.00 57.06 279 ASP A CA 1
ATOM 2282 C C . ASP A 1 279 ? 14.891 15.807 -7.016 1.00 57.06 279 ASP A C 1
ATOM 2284 O O . ASP A 1 279 ? 14.466 16.486 -7.951 1.00 57.06 279 ASP A O 1
ATOM 2288 N N . ALA A 1 280 ? 15.009 14.479 -7.121 1.00 58.66 280 ALA A N 1
ATOM 2289 C CA . ALA A 1 280 ? 14.653 13.749 -8.338 1.00 58.66 280 ALA A CA 1
ATOM 2290 C C . ALA A 1 280 ? 13.133 13.735 -8.591 1.00 58.66 280 ALA A C 1
ATOM 2292 O O . ALA A 1 280 ? 12.694 13.933 -9.725 1.00 58.66 280 ALA A O 1
ATOM 2293 N N . TYR A 1 281 ? 12.323 13.540 -7.549 1.00 56.88 281 TYR A N 1
ATOM 2294 C CA . TYR A 1 281 ? 10.863 13.528 -7.636 1.00 56.88 281 TYR A CA 1
ATOM 2295 C C . TYR A 1 281 ? 10.294 14.932 -7.879 1.00 56.88 281 TYR A C 1
ATOM 2297 O O . TYR A 1 281 ? 9.478 15.111 -8.783 1.00 56.88 281 TYR A O 1
ATOM 2305 N N . GLU A 1 282 ? 10.779 15.952 -7.163 1.00 62.19 282 GLU A N 1
ATOM 2306 C CA . GLU A 1 282 ? 10.452 17.358 -7.430 1.00 62.19 282 GLU A CA 1
ATOM 2307 C C . GLU A 1 282 ? 10.897 17.772 -8.831 1.00 62.19 282 GLU A C 1
ATOM 2309 O O . GLU A 1 282 ? 10.154 18.462 -9.530 1.00 62.19 282 GLU A O 1
ATOM 2314 N N . SER A 1 283 ? 12.073 17.330 -9.286 1.00 64.25 283 SER A N 1
ATOM 2315 C CA . SER A 1 283 ? 12.523 17.566 -10.659 1.00 64.25 283 SER A CA 1
ATOM 2316 C C . SER A 1 283 ? 11.578 16.914 -11.668 1.00 64.25 283 SER A C 1
ATOM 2318 O O . SER A 1 283 ? 11.125 17.591 -12.588 1.00 64.25 283 SER A O 1
ATOM 2320 N N . ASN A 1 284 ? 11.175 15.656 -11.461 1.00 66.88 284 ASN A N 1
ATOM 2321 C CA . ASN A 1 284 ? 10.215 14.963 -12.329 1.00 66.88 284 ASN A CA 1
ATOM 2322 C C . ASN A 1 284 ? 8.837 15.643 -12.341 1.00 66.88 284 ASN A C 1
ATOM 2324 O O . ASN A 1 284 ? 8.218 15.776 -13.402 1.00 66.88 284 ASN A O 1
ATOM 2328 N N . LEU A 1 285 ? 8.366 16.131 -11.191 1.00 66.00 285 LEU A N 1
ATOM 2329 C CA . LEU A 1 285 ? 7.114 16.876 -11.087 1.00 66.00 285 LEU A CA 1
ATOM 2330 C C . LEU A 1 285 ? 7.220 18.234 -11.800 1.00 66.00 285 LEU A C 1
ATOM 2332 O O . LEU A 1 285 ? 6.350 18.585 -12.599 1.00 66.00 285 LEU A O 1
ATOM 2336 N N . ARG A 1 286 ? 8.324 18.968 -11.601 1.00 71.62 286 ARG A N 1
ATOM 2337 C CA . ARG A 1 286 ? 8.612 20.231 -12.304 1.00 71.62 286 ARG A CA 1
ATOM 2338 C C . ARG A 1 286 ? 8.748 20.023 -13.808 1.00 71.62 286 ARG A C 1
ATOM 2340 O O . ARG A 1 286 ? 8.249 20.846 -14.570 1.00 71.62 286 ARG A O 1
ATOM 2347 N N . ILE A 1 287 ? 9.389 18.942 -14.248 1.00 78.06 287 ILE A N 1
ATOM 2348 C CA . ILE A 1 287 ? 9.490 18.563 -15.662 1.00 78.06 287 ILE A CA 1
ATOM 2349 C C . ILE A 1 287 ? 8.099 18.255 -16.213 1.00 78.06 287 ILE A C 1
ATOM 2351 O O . ILE A 1 287 ? 7.753 18.762 -17.272 1.00 78.06 287 ILE A O 1
ATOM 2355 N N . SER A 1 288 ? 7.265 17.514 -15.484 1.00 76.56 288 SER A N 1
ATOM 2356 C CA . SER A 1 288 ? 5.891 17.205 -15.907 1.00 76.56 288 SER A CA 1
ATOM 2357 C C . SER A 1 288 ? 5.042 18.468 -16.085 1.00 76.56 288 SER A C 1
ATOM 2359 O O . SER A 1 288 ? 4.306 18.589 -17.067 1.00 76.56 288 SER A O 1
ATOM 2361 N N . ILE A 1 289 ? 5.183 19.444 -15.179 1.00 80.62 289 ILE A N 1
ATOM 2362 C CA . ILE A 1 289 ? 4.545 20.764 -15.300 1.00 80.62 289 ILE A CA 1
ATOM 2363 C C . ILE A 1 289 ? 5.089 21.510 -16.526 1.00 80.62 289 ILE A C 1
ATOM 2365 O O . ILE A 1 289 ? 4.301 21.942 -17.365 1.00 80.62 289 ILE A O 1
ATOM 2369 N N . LYS A 1 290 ? 6.417 21.582 -16.689 1.00 83.69 290 LYS A N 1
ATOM 2370 C CA . LYS A 1 290 ? 7.063 22.225 -17.847 1.00 83.69 290 LYS A CA 1
ATOM 2371 C C . LYS A 1 290 ? 6.645 21.605 -19.180 1.00 83.69 290 LYS A C 1
ATOM 2373 O O . LYS A 1 290 ? 6.389 22.340 -20.124 1.00 83.69 290 LYS A O 1
ATOM 2378 N N . ILE A 1 291 ? 6.548 20.277 -19.269 1.00 84.12 291 ILE A N 1
ATOM 2379 C CA . ILE A 1 291 ? 6.086 19.573 -20.475 1.00 84.12 291 ILE A CA 1
ATOM 2380 C C . ILE A 1 291 ? 4.634 19.951 -20.767 1.00 84.12 291 ILE A C 1
ATOM 2382 O O . ILE A 1 291 ? 4.303 20.283 -21.903 1.00 84.12 291 ILE A O 1
ATOM 2386 N N . ARG A 1 292 ? 3.762 19.956 -19.752 1.00 84.38 292 ARG A N 1
ATOM 2387 C CA . ARG A 1 292 ? 2.354 20.340 -19.923 1.00 84.38 292 ARG A CA 1
ATOM 2388 C C . ARG A 1 292 ? 2.215 21.787 -20.402 1.00 84.38 292 ARG A C 1
ATOM 2390 O O . ARG A 1 292 ? 1.408 22.056 -21.292 1.00 84.38 292 ARG A O 1
ATOM 2397 N N . GLU A 1 293 ? 3.010 22.701 -19.854 1.00 89.12 293 GLU A N 1
ATOM 2398 C CA . GLU A 1 293 ? 3.074 24.095 -20.304 1.00 89.12 293 GLU A CA 1
ATOM 2399 C C . GLU A 1 293 ? 3.617 24.217 -21.731 1.00 89.12 293 GLU A C 1
ATOM 2401 O O . GLU A 1 293 ? 3.031 24.932 -22.543 1.00 89.12 293 GLU A O 1
ATOM 2406 N N . ALA A 1 294 ? 4.683 23.488 -22.066 1.00 87.81 294 ALA A N 1
ATOM 2407 C CA . ALA A 1 294 ? 5.260 23.474 -23.406 1.00 87.81 294 ALA A CA 1
ATOM 2408 C C . ALA A 1 294 ? 4.268 22.934 -24.445 1.00 87.81 294 ALA A C 1
ATOM 2410 O O . ALA A 1 294 ? 4.134 23.523 -25.512 1.00 87.81 294 ALA A O 1
ATOM 2411 N N . ILE A 1 295 ? 3.504 21.884 -24.134 1.00 87.12 295 ILE A N 1
ATOM 2412 C CA . ILE A 1 295 ? 2.441 21.387 -25.023 1.00 87.12 295 ILE A CA 1
ATOM 2413 C C . ILE A 1 295 ? 1.351 22.450 -25.195 1.00 87.12 295 ILE A C 1
ATOM 2415 O O . ILE A 1 295 ? 0.973 22.770 -26.321 1.00 87.12 295 ILE A O 1
ATOM 2419 N N . LYS A 1 296 ? 0.866 23.038 -24.092 1.00 90.12 296 LYS A N 1
ATOM 2420 C CA . LYS A 1 296 ? -0.209 24.043 -24.127 1.00 90.12 296 LYS A CA 1
ATOM 2421 C C . LYS A 1 296 ? 0.187 25.294 -24.917 1.00 90.12 296 LYS A C 1
ATOM 2423 O O . LYS A 1 296 ? -0.638 25.849 -25.635 1.00 90.12 296 LYS A O 1
ATOM 2428 N N . ASN A 1 297 ? 1.445 25.708 -24.803 1.00 93.12 297 ASN A N 1
ATOM 2429 C CA . ASN A 1 297 ? 1.970 26.915 -25.436 1.00 93.12 297 ASN A CA 1
ATOM 2430 C C . ASN A 1 297 ? 2.707 26.636 -26.758 1.00 93.12 297 ASN A C 1
ATOM 2432 O O . ASN A 1 297 ? 3.383 27.527 -27.263 1.00 93.12 297 ASN A O 1
ATOM 2436 N N . SER A 1 298 ? 2.594 25.426 -27.326 1.00 86.44 298 SER A N 1
ATOM 2437 C CA . SER A 1 298 ? 3.302 25.022 -28.558 1.00 86.44 298 SER A CA 1
ATOM 2438 C C . SER A 1 298 ? 4.826 25.253 -28.511 1.00 86.44 298 SER A C 1
ATOM 2440 O O . SER A 1 298 ? 5.451 25.591 -29.511 1.00 86.44 298 SER A O 1
ATOM 2442 N N . GLY A 1 299 ? 5.432 25.083 -27.335 1.00 86.31 299 GLY A N 1
ATOM 2443 C CA . GLY A 1 299 ? 6.858 25.273 -27.064 1.00 86.31 299 GLY A CA 1
ATOM 2444 C C . GLY A 1 299 ? 7.749 24.063 -27.367 1.00 86.31 299 GLY A C 1
ATOM 2445 O O . GLY A 1 299 ? 8.937 24.116 -27.063 1.00 86.31 299 GLY A O 1
ATOM 2446 N N . ILE A 1 300 ? 7.207 22.978 -27.932 1.00 88.06 300 ILE A N 1
ATOM 2447 C CA . ILE A 1 300 ? 7.988 21.810 -28.372 1.00 88.06 300 ILE A CA 1
ATOM 2448 C C . ILE A 1 300 ? 8.368 22.004 -29.843 1.00 88.06 300 ILE A C 1
ATOM 2450 O O . ILE A 1 300 ? 7.490 22.104 -30.700 1.00 88.06 300 ILE A O 1
ATOM 2454 N N . VAL A 1 301 ? 9.671 22.043 -30.136 1.00 89.12 301 VAL A N 1
ATOM 2455 C CA . VAL A 1 301 ? 10.200 22.213 -31.497 1.00 89.12 301 VAL A CA 1
ATOM 2456 C C . VAL A 1 301 ? 10.803 20.890 -31.974 1.00 89.12 301 VAL A C 1
ATOM 2458 O O . VAL A 1 301 ? 11.842 20.492 -31.451 1.00 89.12 301 VAL A O 1
ATOM 2461 N N . PRO A 1 302 ? 10.193 20.206 -32.958 1.00 88.56 302 PRO A N 1
ATOM 2462 C CA . PRO A 1 302 ? 10.742 18.967 -33.485 1.00 88.56 302 PRO A CA 1
ATOM 2463 C C . PRO A 1 302 ? 11.942 19.240 -34.399 1.00 88.56 302 PRO A C 1
ATOM 2465 O O . PRO A 1 302 ? 11.876 20.054 -35.324 1.00 88.56 302 PRO A O 1
ATOM 2468 N N . PHE A 1 303 ? 13.025 18.507 -34.171 1.00 92.88 303 PHE A N 1
ATOM 2469 C CA . PHE A 1 303 ? 14.166 18.394 -35.072 1.00 92.88 303 PHE A CA 1
ATOM 2470 C C . PHE A 1 303 ? 14.102 17.069 -35.829 1.00 92.88 303 PHE A C 1
ATOM 2472 O O . PHE A 1 303 ? 13.512 16.097 -35.365 1.00 92.88 303 PHE A O 1
ATOM 2479 N N . PHE A 1 304 ? 14.724 17.018 -37.005 1.00 94.44 304 PHE A N 1
ATOM 2480 C CA . PHE A 1 304 ? 14.697 15.836 -37.862 1.00 94.44 304 PHE A CA 1
ATOM 2481 C C . PHE A 1 304 ? 16.113 15.418 -38.234 1.00 94.44 304 PHE A C 1
ATOM 2483 O O . PHE A 1 304 ? 16.840 16.180 -38.875 1.00 94.44 304 PHE A O 1
ATOM 2490 N N . GLN A 1 305 ? 16.495 14.200 -37.855 1.00 95.69 305 GLN A N 1
ATOM 2491 C CA . GLN A 1 305 ? 17.785 13.620 -38.213 1.00 95.69 305 GLN A CA 1
ATOM 2492 C C . GLN A 1 305 ? 17.619 12.662 -39.407 1.00 95.69 305 GLN A C 1
ATOM 2494 O O . GLN A 1 305 ? 16.848 11.705 -39.309 1.00 95.69 305 GLN A O 1
ATOM 2499 N N . PRO A 1 306 ? 18.298 12.893 -40.550 1.00 93.50 306 PRO A N 1
ATOM 2500 C CA . PRO A 1 306 ? 18.188 12.021 -41.716 1.00 93.50 306 PRO A CA 1
ATOM 2501 C C . PRO A 1 306 ? 18.885 10.675 -41.484 1.00 93.50 306 PRO A C 1
ATOM 2503 O O . PRO A 1 306 ? 20.026 10.621 -41.027 1.00 93.50 306 PRO A O 1
ATOM 2506 N N . ILE A 1 307 ? 18.224 9.589 -41.884 1.00 94.06 307 ILE A N 1
ATOM 2507 C CA . ILE A 1 307 ? 18.771 8.229 -41.898 1.00 94.06 307 ILE A CA 1
ATOM 2508 C C . ILE A 1 307 ? 19.084 7.852 -43.349 1.00 94.06 307 ILE A C 1
ATOM 2510 O O . ILE A 1 307 ? 18.188 7.812 -44.199 1.00 94.06 307 ILE A O 1
ATOM 2514 N N . ILE A 1 308 ? 20.359 7.570 -43.625 1.00 95.31 308 ILE A N 1
ATOM 2515 C CA . ILE A 1 308 ? 20.885 7.317 -44.973 1.00 95.31 308 ILE A CA 1
ATOM 2516 C C . ILE A 1 308 ? 21.036 5.810 -45.211 1.00 95.31 308 ILE A C 1
ATOM 2518 O O . ILE A 1 308 ? 21.518 5.069 -44.356 1.00 95.31 308 ILE A O 1
ATOM 2522 N N . SER A 1 309 ? 20.639 5.343 -46.394 1.00 93.06 309 SER A N 1
ATOM 2523 C CA . SER A 1 309 ? 20.884 3.967 -46.83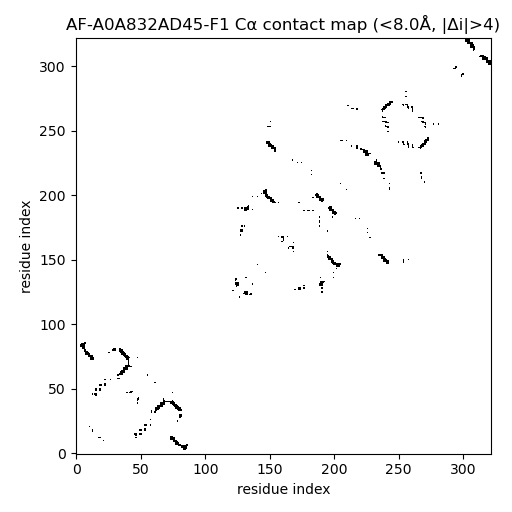1 1.00 93.06 309 SER A CA 1
ATOM 2524 C C . SER A 1 309 ? 22.352 3.784 -47.206 1.00 93.06 309 SER A C 1
ATOM 2526 O O . SER A 1 309 ? 22.824 4.370 -48.176 1.00 93.06 309 SER A O 1
ATOM 2528 N N . ASN A 1 310 ? 23.060 2.881 -46.525 1.00 92.31 310 ASN A N 1
ATOM 2529 C CA . ASN A 1 310 ? 24.454 2.563 -46.867 1.00 92.31 310 ASN A CA 1
ATOM 2530 C C . ASN A 1 310 ? 24.625 1.938 -48.265 1.00 92.31 310 ASN A C 1
ATOM 2532 O O . ASN A 1 310 ? 25.738 1.900 -48.778 1.00 92.31 310 ASN A O 1
ATOM 2536 N N . LYS A 1 311 ? 23.549 1.421 -48.878 1.00 91.62 311 LYS A N 1
ATOM 2537 C CA . LYS A 1 311 ? 23.597 0.816 -50.221 1.00 91.62 311 LYS A CA 1
ATOM 2538 C C . LYS A 1 311 ? 23.420 1.839 -51.341 1.00 91.62 311 LYS A C 1
ATOM 2540 O O . LYS A 1 311 ? 23.990 1.655 -52.408 1.00 91.62 311 LYS A O 1
ATOM 2545 N N . THR A 1 312 ? 22.599 2.864 -51.118 1.00 90.31 312 THR A N 1
ATOM 2546 C CA . THR A 1 312 ? 22.210 3.832 -52.159 1.00 90.31 312 THR A CA 1
ATOM 2547 C C . THR A 1 312 ? 22.739 5.240 -51.901 1.00 90.31 312 THR A C 1
ATOM 2549 O O . THR A 1 312 ? 22.754 6.047 -52.817 1.00 90.31 312 THR A O 1
ATOM 2552 N N . GLY A 1 313 ? 23.189 5.550 -50.681 1.00 91.19 313 GLY A N 1
ATOM 2553 C CA . GLY A 1 313 ? 23.646 6.887 -50.286 1.00 91.19 313 GLY A CA 1
ATOM 2554 C C . GLY A 1 313 ? 22.522 7.917 -50.135 1.00 91.19 313 GLY A C 1
ATOM 2555 O O . GLY A 1 313 ? 22.787 9.068 -49.806 1.00 91.19 313 GLY A O 1
ATOM 2556 N N . GLU A 1 314 ? 21.270 7.515 -50.351 1.00 93.31 314 GLU A N 1
ATOM 2557 C CA . GLU A 1 314 ? 20.106 8.397 -50.293 1.00 93.31 314 GLU A CA 1
ATOM 2558 C C . GLU A 1 314 ? 19.466 8.414 -48.901 1.00 93.31 314 GLU A C 1
ATOM 2560 O O . GLU A 1 314 ? 19.523 7.432 -48.149 1.00 93.31 314 GLU A O 1
ATOM 2565 N N . ILE A 1 315 ? 18.823 9.537 -48.574 1.00 92.56 315 ILE A N 1
ATOM 2566 C CA . ILE A 1 315 ? 18.023 9.685 -47.355 1.00 92.56 315 ILE A CA 1
ATOM 2567 C C . ILE A 1 315 ? 16.754 8.851 -47.512 1.00 92.56 315 ILE A C 1
ATOM 2569 O O . ILE A 1 315 ? 15.976 9.060 -48.439 1.00 92.56 315 ILE A O 1
ATOM 2573 N N . VAL A 1 316 ? 16.530 7.923 -46.585 1.00 93.56 316 VAL A N 1
ATOM 2574 C CA . VAL A 1 316 ? 15.387 6.999 -46.639 1.00 93.56 316 VAL A CA 1
ATOM 2575 C C . VAL A 1 316 ? 14.286 7.407 -45.667 1.00 93.56 316 VAL A C 1
ATOM 2577 O O . VAL A 1 316 ? 13.110 7.163 -45.928 1.00 93.56 316 VAL A O 1
ATOM 2580 N N . LYS A 1 317 ? 14.664 7.980 -44.517 1.00 93.69 317 LYS A N 1
ATOM 2581 C CA . LYS A 1 317 ? 13.762 8.364 -43.422 1.00 93.69 317 LYS A CA 1
ATOM 2582 C C . LYS A 1 317 ? 14.340 9.531 -42.626 1.00 93.69 317 LYS A C 1
ATOM 2584 O O . LYS A 1 317 ? 15.533 9.811 -42.717 1.00 93.69 317 LYS A O 1
ATOM 2589 N N . PHE A 1 318 ? 13.495 10.143 -41.805 1.00 93.62 318 PHE A N 1
ATOM 2590 C CA . PHE A 1 318 ? 13.904 11.075 -40.762 1.00 93.62 318 PHE A CA 1
ATOM 2591 C C . PHE A 1 318 ? 13.446 10.549 -39.405 1.00 93.62 318 PHE A C 1
ATOM 2593 O O . PHE A 1 318 ? 12.299 10.122 -39.265 1.00 93.62 318 PHE A O 1
ATOM 2600 N N . GLU A 1 319 ? 14.335 10.587 -38.422 1.00 92.25 319 GLU A N 1
ATOM 2601 C CA . GLU A 1 319 ? 13.987 10.404 -37.017 1.00 92.25 319 GLU A CA 1
ATOM 2602 C C . GLU A 1 319 ? 13.603 11.761 -36.426 1.00 92.25 319 GLU A C 1
ATOM 2604 O O . GLU A 1 319 ? 14.326 12.744 -36.598 1.00 92.25 319 GLU A O 1
ATOM 2609 N N . CYS A 1 320 ? 12.435 11.824 -35.787 1.00 91.88 320 CYS A N 1
ATOM 2610 C CA . CYS A 1 320 ? 11.968 13.023 -35.103 1.00 91.88 320 CYS A CA 1
ATOM 2611 C C . CYS A 1 320 ? 12.560 13.049 -33.691 1.00 91.88 320 CYS A C 1
ATOM 2613 O O . CYS A 1 320 ? 12.360 12.109 -32.926 1.00 91.88 320 CYS A O 1
ATOM 2615 N N . LEU A 1 321 ? 13.250 14.134 -33.354 1.00 84.19 321 LEU A N 1
ATOM 2616 C CA . LEU A 1 321 ? 13.852 14.391 -32.049 1.00 84.19 321 LEU A CA 1
ATOM 2617 C C . LEU A 1 321 ? 13.127 15.589 -31.430 1.00 84.19 321 LEU A C 1
ATOM 2619 O O . LEU A 1 321 ? 13.012 16.629 -32.080 1.00 84.19 321 LEU A O 1
ATOM 2623 N N . ALA A 1 322 ? 12.608 15.443 -30.214 1.00 74.50 322 ALA A N 1
ATOM 2624 C CA . ALA A 1 322 ? 11.865 16.484 -29.504 1.00 74.50 322 ALA A CA 1
ATOM 2625 C C . ALA A 1 322 ? 12.313 16.576 -28.047 1.00 74.50 322 ALA A C 1
ATOM 2627 O O . ALA A 1 322 ? 12.659 15.511 -27.482 1.00 74.50 322 ALA A O 1
#

Nearest PDB structures (foldseek):
  3tvk-assembly1_A  TM=8.832E-01  e=1.256E-09  Escherichia coli K-12
  7e6g-assembly1_B  TM=7.371E-01  e=6.486E-10  Pseudomonas aeruginosa
  9bkv-assembly1_A  TM=5.533E-01  e=2.585E-09  Escherichia coli
  9bkv-assembly1_B  TM=4.376E-01  e=2.198E-10  Escherichia coli
  9ce0-assembly1_A  TM=4.589E-01  e=9.879E-10  Escherichia coli

pLDDT: mean 73.24, std 20.78, range [23.55, 97.75]

Secondary structure (DSSP, 8-state):
-------EEEEEE-STTSHHHHHHHHHHH--SS-EEEEEES-TT-HHHHHHHHHHHHH-TT-EEEEEE--SSPPEEEEEE-SS---------TTHHHHHHHHHHHSS--S-HHHHHHHHHHHHHB-TTT-SB-HHHHHHHHHH-SSEEEEEEEETTHHHHHHHH-HHHHHHHHHHHHHHHHHHSTTSEEEE-STTEEEEEEES---HHHHHHHHHHHHHHTTTEEEEETTEEEEE-EEEEEE--S--TTHHHHHHHHHHHHHHHT-SEEEE-TTSTHHHHHHHHHHHHHHHHHHHHTT----EEEEEE-TTT-SEEEEEEE-

Sequence (322 aa):
MEYQDYQSYYYALESSQDIDAVVAEITSLANPHPLIFLASYRQNTVLFHNLKMALEKQFPNMQLHILSSSKENPTELIVFSCHNESVAVKGHSETEVLFHEAKHNLQASSDHEETKKELLRRFFLDSLTQLPNHYQLRQDLDSEEDYVYIVIHIDNFKLINDFYGFLVGDFLLENLANTLKSMIGSGTLYKTTGAEFAILMPENKAFYELETYLKTLHQSCKDLVYHYHDNDIFVDLTFASSSSDSKDDIFSKVSMALQYAKTMRLPYWIYEDSMAFKDAYESNLRISIKIREAIKNSGIVPFFQPIISNKTGEIVKFECLA

Foldseek 3Di:
DDDWAFDKDKDFDPDLVCLVVVLVVLVVQADLEWEWEWEACDCPDPSNVSNVVSNCVSRVNYDYHYHHDPDPGGGMIMTGHPDDDDDDDDDDDPVVVVVVVVVVLVVDPDDPPVSVVVVVQVVQADPQQSAGEPVVVVVVLVVAPFKWKKKKFKPPLVVCCVPVNVVVSSVVSNVVSVVVVVVLPQWGKYHYDRRMIMTIDGHHDAPVRVVVSLVVSQVSLPQDWDDDPPDTDGIAMAMFIENEPDCPPRVVQRVLQRVVCVVVVHNYGYGYPVDVSVVVVVVVVVVVVVVVVCVVVVVDDWDWDFDADPVPRDGDGTDIDD